Protein AF-A0AAD7ZGK8-F1 (afdb_monomer_lite)

Foldseek 3Di:
DDDPDPPPDPVPPPDPPDDDPVVVVVVVVVVVVVVVVVVVVVVVVVVVCVVDDDDDDDDPPVDPPPPCDDWDFPPPQPPVDPPDDPPPQQVLVCVVLVHHDDPLNVQLVVLVSVLLSQLDPPRPVVNCVSCVSNVVCVVVCPPPDPQVVLVSSPDQQVRVDVWDDDPNDTDDRNLAWDWDQDSSHIGITGPDPVSVVVND

Sequence (200 aa):
RRDGVAVECKHRKQVSKGSSLFERLCWIVASIASAVVAGVFVSS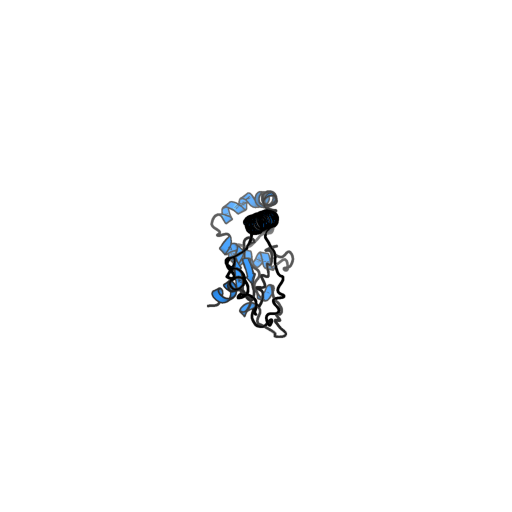AWRTFSKSPVIVTVETTSYPLDCMWQRLFIILQNTILECSNNNSHTVQYNWYMNRTMDKELEGKFFHVMAGLSKLQYPFYNRIDAHFTQAEDLMALLDNITVSDFMSKVLPTCEETFRSCNWIGRHLNCCKEIAIQRSEAGFCYSFNSLTSENSKN

InterPro domains:
  IPR001873 Epithelial sodium channel [PF00858] (15-196)

Organism: Diploptera punctata (NCBI:txid6984)

Radius of gyration: 36.45 Å; chains: 1; bounding box: 94×29×81 Å

pLDDT: mean 70.45, std 16.6, range [32.0, 95.44]

Structure (mmCIF, N/CA/C/O backbone):
data_AF-A0AAD7ZGK8-F1
#
_entry.id   AF-A0AAD7ZGK8-F1
#
loop_
_atom_site.group_PDB
_atom_site.id
_atom_site.type_symbol
_atom_site.label_atom_id
_atom_site.label_alt_id
_atom_site.label_comp_id
_atom_site.label_asym_id
_atom_site.label_entity_id
_atom_site.label_seq_id
_atom_site.pdbx_PDB_ins_code
_atom_site.Cartn_x
_atom_site.Cartn_y
_atom_site.Cartn_z
_atom_site.occupancy
_atom_site.B_iso_or_equiv
_atom_site.auth_seq_id
_atom_site.auth_comp_id
_atom_site.auth_asym_id
_atom_site.auth_atom_id
_atom_site.pdbx_PDB_model_num
ATOM 1 N N . ARG A 1 1 ? 29.603 -5.648 -41.885 1.00 44.41 1 ARG A N 1
ATOM 2 C CA . ARG A 1 1 ? 29.928 -7.075 -42.154 1.00 44.41 1 ARG A CA 1
ATOM 3 C C . ARG A 1 1 ? 30.939 -7.092 -43.295 1.00 44.41 1 ARG A C 1
ATOM 5 O O . ARG A 1 1 ? 30.634 -6.477 -44.310 1.00 44.41 1 ARG A O 1
ATOM 12 N N . ARG A 1 2 ? 32.081 -7.781 -43.115 1.00 43.34 2 ARG A N 1
ATOM 13 C CA . ARG A 1 2 ? 33.436 -7.449 -43.637 1.00 43.34 2 ARG A CA 1
ATOM 14 C C . ARG A 1 2 ? 34.019 -6.337 -42.753 1.00 43.34 2 ARG A C 1
ATOM 16 O O . ARG A 1 2 ? 33.353 -5.327 -42.607 1.00 43.34 2 ARG A O 1
ATOM 23 N N . ASP A 1 3 ? 34.970 -6.603 -41.853 1.00 36.72 3 ASP A N 1
ATOM 24 C CA . ASP A 1 3 ? 36.377 -6.902 -42.171 1.00 36.72 3 ASP A CA 1
ATOM 25 C C . ASP A 1 3 ? 37.072 -7.841 -41.157 1.00 36.72 3 ASP A C 1
ATOM 27 O O . ASP A 1 3 ? 38.191 -7.608 -40.714 1.00 36.72 3 ASP A O 1
ATOM 31 N N . GLY A 1 4 ? 36.432 -8.956 -40.799 1.00 42.47 4 GLY A N 1
ATOM 32 C CA . GLY A 1 4 ? 37.038 -10.005 -39.962 1.00 42.47 4 GLY A CA 1
ATOM 33 C C . GLY A 1 4 ? 38.028 -10.934 -40.682 1.00 42.47 4 GLY A C 1
ATOM 34 O O . GLY A 1 4 ? 38.257 -12.032 -40.202 1.00 42.47 4 GLY A O 1
ATOM 35 N N . VAL A 1 5 ? 38.569 -10.560 -41.849 1.00 46.69 5 VAL A N 1
ATOM 36 C CA . VAL A 1 5 ? 39.378 -11.478 -42.690 1.00 46.69 5 VAL A CA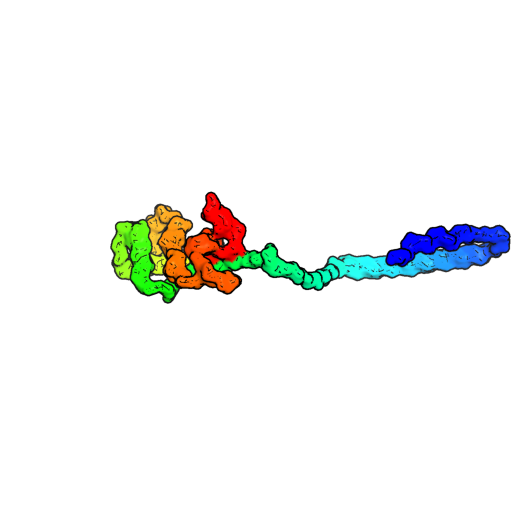 1
ATOM 37 C C . VAL A 1 5 ? 40.756 -10.903 -43.060 1.00 46.69 5 VAL A C 1
ATOM 39 O O . VAL A 1 5 ? 41.581 -11.580 -43.662 1.00 46.69 5 VAL A O 1
ATOM 42 N N . ALA A 1 6 ? 41.077 -9.665 -42.676 1.00 43.22 6 ALA A N 1
ATOM 43 C CA . ALA A 1 6 ? 42.300 -9.007 -43.152 1.00 43.22 6 ALA A CA 1
ATOM 44 C C . ALA A 1 6 ? 43.533 -9.160 -42.238 1.00 43.22 6 ALA A C 1
ATOM 46 O O . ALA A 1 6 ? 44.596 -8.646 -42.579 1.00 43.22 6 ALA A O 1
ATOM 47 N N . VAL A 1 7 ? 43.429 -9.853 -41.097 1.00 49.72 7 VAL A N 1
ATOM 48 C CA . VAL A 1 7 ? 44.551 -9.986 -40.144 1.00 49.72 7 VAL A CA 1
ATOM 49 C C . VAL A 1 7 ? 45.523 -11.111 -40.539 1.00 49.72 7 VAL A C 1
ATOM 51 O O . VAL A 1 7 ? 46.707 -11.038 -40.226 1.00 49.72 7 VAL A O 1
ATOM 54 N N . GLU A 1 8 ? 45.093 -12.101 -41.326 1.00 49.88 8 GLU A N 1
ATOM 55 C CA . GLU A 1 8 ? 45.916 -13.293 -41.608 1.00 49.88 8 GLU A CA 1
ATOM 56 C C . GLU A 1 8 ? 46.649 -13.301 -42.959 1.00 49.88 8 GLU A C 1
ATOM 58 O O . GLU A 1 8 ? 47.562 -14.104 -43.155 1.00 49.88 8 GLU A O 1
ATOM 63 N N . CYS A 1 9 ? 46.353 -12.390 -43.893 1.00 42.91 9 CYS A N 1
ATOM 64 C CA . CYS A 1 9 ? 46.903 -12.506 -45.254 1.00 42.91 9 CYS A CA 1
ATOM 65 C C . CYS A 1 9 ? 48.179 -11.703 -45.565 1.00 42.91 9 CYS A C 1
ATOM 67 O O . CYS A 1 9 ? 48.771 -11.943 -46.617 1.00 42.91 9 CYS A O 1
ATOM 69 N N . LYS A 1 10 ? 48.664 -10.792 -44.705 1.00 43.97 10 LYS A N 1
ATOM 70 C CA . LYS A 1 10 ? 49.827 -9.935 -45.057 1.00 43.97 10 LYS A CA 1
ATOM 71 C C . LYS A 1 10 ? 51.132 -10.232 -44.310 1.00 43.97 10 LYS A C 1
ATOM 73 O O . LYS A 1 10 ? 52.188 -9.821 -44.776 1.00 43.97 10 LYS A O 1
ATOM 78 N N . HIS A 1 11 ? 51.096 -11.022 -43.236 1.00 47.09 11 HIS A N 1
ATOM 79 C CA . HIS A 1 11 ? 52.309 -11.534 -42.576 1.00 47.09 11 HIS A CA 1
ATOM 80 C C . HIS A 1 11 ? 52.967 -12.698 -43.339 1.00 47.09 11 HIS A C 1
ATOM 82 O O . HIS A 1 11 ? 54.118 -13.046 -43.082 1.00 47.09 11 HIS A O 1
ATOM 88 N N . ARG A 1 12 ? 52.260 -13.291 -44.313 1.00 47.62 12 ARG A N 1
ATOM 89 C CA . ARG A 1 12 ? 52.720 -14.465 -45.070 1.00 47.62 12 ARG A CA 1
ATOM 90 C C . ARG A 1 12 ? 53.647 -14.157 -46.248 1.00 47.62 12 ARG A C 1
ATOM 92 O O . ARG A 1 12 ? 53.999 -15.070 -46.986 1.00 47.62 12 ARG A O 1
ATOM 99 N N . LYS A 1 13 ? 54.102 -12.915 -46.426 1.00 43.72 13 LYS A N 1
ATOM 100 C CA . LYS A 1 13 ? 55.351 -12.672 -47.163 1.00 43.72 13 LYS A 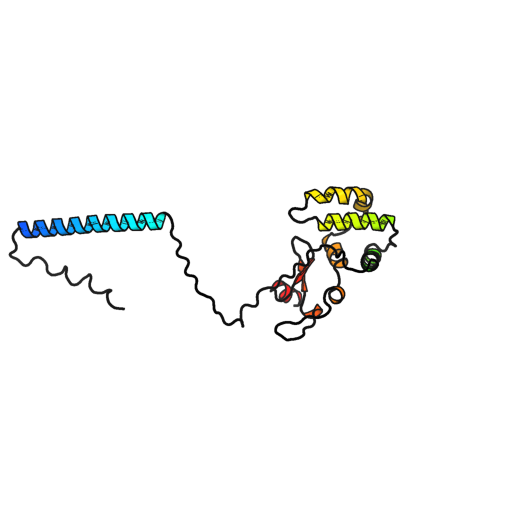CA 1
ATOM 101 C C . LYS A 1 13 ? 56.486 -12.652 -46.155 1.00 43.72 13 LYS A C 1
ATOM 103 O O . LYS A 1 13 ? 57.040 -11.613 -45.820 1.00 43.72 13 LYS A O 1
ATOM 108 N N . GLN A 1 14 ? 56.802 -13.853 -45.676 1.00 48.22 14 GLN A N 1
ATOM 109 C CA . GLN A 1 14 ? 58.148 -14.200 -45.252 1.00 48.22 14 GLN A CA 1
ATOM 110 C C . GLN A 1 14 ? 59.131 -13.510 -46.200 1.00 48.22 14 GLN A C 1
ATOM 112 O O . GLN A 1 14 ? 59.170 -13.841 -47.383 1.00 48.22 14 GLN A O 1
ATOM 117 N N . VAL A 1 15 ? 59.848 -12.508 -45.688 1.00 56.66 15 VAL A N 1
ATOM 118 C CA . VAL A 1 15 ? 61.302 -12.394 -45.818 1.00 56.66 15 VAL A CA 1
ATOM 119 C C . VAL A 1 15 ? 61.809 -13.156 -47.049 1.00 56.66 15 VAL A C 1
ATOM 121 O O . VAL A 1 15 ? 62.289 -14.286 -46.947 1.00 56.66 15 VAL A O 1
ATOM 124 N N . SER A 1 16 ? 61.620 -12.589 -48.242 1.00 48.31 16 SER A N 1
ATOM 125 C CA . SER A 1 16 ? 62.130 -13.213 -49.458 1.00 48.31 16 SER A CA 1
ATOM 126 C C . SER A 1 16 ? 63.653 -13.221 -49.377 1.00 48.31 16 SER A C 1
ATOM 128 O O . SER A 1 16 ? 64.272 -12.197 -49.084 1.00 48.31 16 SER A O 1
ATOM 130 N N . LYS A 1 17 ? 64.232 -14.406 -49.590 1.00 54.75 17 LYS A N 1
ATOM 131 C CA . LYS A 1 17 ? 65.668 -14.707 -49.689 1.00 54.75 17 LYS A CA 1
ATOM 132 C C . LYS A 1 17 ? 66.431 -13.554 -50.373 1.00 54.75 17 LYS A C 1
ATOM 134 O O . LYS A 1 17 ? 66.376 -13.445 -51.590 1.00 54.75 17 LYS A O 1
ATOM 139 N N . GLY A 1 18 ? 67.101 -12.692 -49.595 1.00 60.28 18 GLY A N 1
ATOM 140 C CA . GLY A 1 18 ? 67.924 -11.595 -50.130 1.00 60.28 18 GLY A CA 1
ATOM 141 C C . GLY A 1 18 ? 68.022 -10.301 -49.305 1.00 60.28 18 GLY A C 1
ATOM 142 O O . GLY A 1 18 ? 68.889 -9.491 -49.605 1.00 60.28 18 GLY A O 1
ATOM 143 N N . SER A 1 19 ? 67.194 -10.076 -48.274 1.00 60.47 19 SER A N 1
ATOM 144 C CA . SER A 1 19 ? 67.280 -8.841 -47.466 1.00 60.47 19 SER A CA 1
ATOM 145 C C . SER A 1 19 ? 68.424 -8.848 -46.445 1.00 60.47 19 SER A C 1
ATOM 147 O O . SER A 1 19 ? 68.710 -9.877 -45.821 1.00 60.47 19 SER A O 1
ATOM 149 N N . SER A 1 20 ? 69.062 -7.684 -46.266 1.00 67.62 20 SER A N 1
ATOM 150 C CA . SER A 1 20 ? 70.181 -7.494 -45.336 1.00 67.62 20 SER A CA 1
ATOM 151 C C . SER A 1 20 ? 69.764 -7.765 -43.886 1.00 67.62 20 SER A C 1
ATOM 153 O O . SER A 1 20 ? 68.616 -7.543 -43.490 1.00 67.62 20 SER A O 1
ATOM 155 N N . LEU A 1 21 ? 70.707 -8.235 -43.064 1.00 70.62 21 LEU A N 1
ATOM 156 C CA . LEU A 1 21 ? 70.467 -8.499 -41.638 1.00 70.62 21 LEU A CA 1
ATOM 157 C C . LEU A 1 21 ? 69.945 -7.254 -40.897 1.00 70.62 21 LEU A C 1
ATOM 159 O O . LEU A 1 21 ? 69.133 -7.383 -39.984 1.00 70.62 21 LEU A O 1
ATOM 163 N N . PHE A 1 22 ? 70.357 -6.061 -41.338 1.00 74.00 22 PHE A N 1
ATOM 164 C CA . PHE A 1 22 ? 69.931 -4.776 -40.786 1.00 74.00 22 PHE A CA 1
ATOM 165 C C . PHE A 1 22 ? 68.436 -4.513 -40.999 1.00 74.00 22 PHE A C 1
ATOM 167 O O . PHE A 1 22 ? 67.730 -4.145 -40.064 1.00 74.00 22 PHE A O 1
ATOM 174 N N . GLU A 1 23 ? 67.923 -4.791 -42.198 1.00 77.69 23 GLU A N 1
ATOM 175 C CA . GLU A 1 23 ? 66.509 -4.590 -42.524 1.00 77.69 23 GLU A CA 1
ATOM 176 C C . GLU A 1 23 ? 65.606 -5.494 -41.675 1.00 77.69 23 GLU A C 1
ATOM 178 O O . GLU A 1 23 ? 64.582 -5.059 -41.147 1.00 77.69 23 GLU A O 1
ATOM 183 N N . ARG A 1 24 ? 66.028 -6.745 -41.456 1.00 77.62 24 ARG A N 1
ATOM 184 C CA . ARG A 1 24 ? 65.320 -7.686 -40.574 1.00 77.62 24 ARG A CA 1
ATOM 185 C C . ARG A 1 24 ? 65.298 -7.201 -39.125 1.00 77.62 24 ARG A C 1
ATOM 187 O O . ARG A 1 24 ? 64.279 -7.352 -38.456 1.00 77.62 24 ARG A O 1
ATOM 194 N N . LEU A 1 25 ? 66.391 -6.599 -38.658 1.00 82.44 25 LEU A N 1
ATOM 195 C CA . LEU A 1 25 ? 66.507 -6.062 -37.303 1.00 82.44 25 LEU A CA 1
ATOM 196 C C . LEU A 1 25 ? 65.590 -4.846 -37.111 1.00 82.44 25 LEU A C 1
ATOM 198 O O . LEU A 1 25 ? 64.860 -4.785 -36.123 1.00 82.44 25 LEU A O 1
ATOM 202 N N . CYS A 1 26 ? 65.523 -3.942 -38.092 1.00 83.81 26 CYS A N 1
ATOM 203 C CA . CYS A 1 26 ? 64.583 -2.819 -38.082 1.00 83.81 26 CYS A CA 1
ATOM 204 C C . CYS A 1 26 ? 63.116 -3.277 -38.038 1.00 83.81 26 CYS A C 1
ATOM 206 O O . CYS A 1 26 ? 62.329 -2.709 -37.284 1.00 83.81 26 CYS A O 1
ATOM 208 N N . TRP A 1 27 ? 62.745 -4.329 -38.778 1.00 81.50 27 TRP A N 1
ATOM 209 C CA . TRP A 1 27 ? 61.386 -4.887 -38.736 1.00 81.50 27 TRP A CA 1
ATOM 210 C C . TRP A 1 27 ? 61.034 -5.516 -37.389 1.00 81.50 27 TRP A C 1
ATOM 212 O O . TRP A 1 27 ? 59.905 -5.365 -36.916 1.00 81.50 27 TRP A O 1
ATOM 222 N N . ILE A 1 28 ? 61.994 -6.188 -36.751 1.00 85.12 28 ILE A N 1
ATOM 223 C CA . ILE A 1 28 ? 61.814 -6.745 -35.407 1.00 85.12 28 ILE A CA 1
ATOM 224 C C . ILE A 1 28 ? 61.608 -5.610 -34.400 1.00 85.12 28 ILE A C 1
ATOM 226 O O . ILE A 1 28 ? 60.645 -5.642 -33.639 1.00 85.12 28 ILE A O 1
ATOM 230 N N . VAL A 1 29 ? 62.444 -4.571 -34.444 1.00 88.19 29 VAL A N 1
ATOM 231 C CA . VAL A 1 29 ? 62.318 -3.405 -33.554 1.00 88.19 29 VAL A CA 1
ATOM 232 C C . VAL A 1 29 ? 60.988 -2.683 -33.771 1.00 88.19 29 VAL A C 1
ATOM 234 O O . VAL A 1 29 ? 60.301 -2.373 -32.800 1.00 88.19 29 VAL A O 1
ATOM 237 N N . ALA A 1 30 ? 60.575 -2.479 -35.024 1.00 87.75 30 ALA A N 1
ATOM 238 C CA . ALA A 1 30 ? 59.291 -1.861 -35.346 1.00 87.75 30 ALA A CA 1
ATOM 239 C C . ALA A 1 30 ? 58.099 -2.696 -34.840 1.00 87.75 30 ALA A C 1
ATOM 241 O O . ALA A 1 30 ? 57.125 -2.139 -34.335 1.00 87.75 30 ALA A O 1
ATOM 242 N N . SER A 1 31 ? 58.194 -4.026 -34.920 1.00 87.62 31 SER A N 1
ATOM 243 C CA . SER A 1 31 ? 57.159 -4.944 -34.419 1.00 87.62 31 SER A CA 1
ATOM 244 C C . SER A 1 31 ? 57.096 -4.973 -32.889 1.00 87.62 31 SER A C 1
ATOM 246 O O . SER A 1 31 ? 56.018 -5.071 -32.309 1.00 87.62 31 SER A O 1
ATOM 248 N N . ILE A 1 32 ? 58.240 -4.855 -32.213 1.00 91.19 32 ILE A N 1
ATOM 249 C CA . ILE A 1 32 ? 58.292 -4.766 -30.748 1.00 91.19 32 ILE A CA 1
ATOM 250 C C . ILE A 1 32 ? 57.722 -3.423 -30.285 1.00 91.19 32 ILE A C 1
ATOM 252 O O . ILE A 1 32 ? 56.903 -3.384 -29.369 1.00 91.19 32 ILE A O 1
ATOM 256 N N . ALA A 1 33 ? 58.099 -2.324 -30.940 1.00 92.62 33 ALA A N 1
ATOM 257 C CA . ALA A 1 33 ? 57.592 -0.996 -30.614 1.00 92.62 33 ALA A CA 1
ATOM 258 C C . ALA A 1 33 ? 56.064 -0.915 -30.771 1.00 92.62 33 ALA A C 1
ATOM 260 O O . ALA A 1 33 ? 55.385 -0.382 -29.891 1.00 92.62 33 ALA A O 1
ATOM 261 N N . SER A 1 34 ? 55.503 -1.495 -31.839 1.00 91.19 34 SER A N 1
ATOM 262 C CA . SER A 1 34 ? 54.049 -1.531 -32.034 1.00 91.19 34 SER A CA 1
ATOM 263 C C . SER A 1 34 ? 53.336 -2.373 -30.970 1.00 91.19 34 SER A C 1
ATOM 265 O O . SER A 1 34 ? 52.293 -1.953 -30.464 1.00 91.19 34 SER A O 1
ATOM 267 N N . ALA A 1 35 ? 53.921 -3.502 -30.555 1.00 93.38 35 ALA A N 1
ATOM 268 C CA . ALA A 1 35 ? 53.384 -4.330 -29.476 1.00 93.38 35 ALA A CA 1
ATOM 269 C C . ALA A 1 35 ? 53.369 -3.597 -28.122 1.00 93.38 35 ALA A C 1
ATOM 271 O O . ALA A 1 35 ? 52.381 -3.674 -27.389 1.00 93.38 35 ALA A O 1
ATOM 272 N N . VAL A 1 36 ? 54.424 -2.837 -27.804 1.00 95.12 36 VAL A N 1
ATOM 273 C CA . VAL A 1 36 ? 54.497 -2.034 -26.570 1.00 95.12 36 VAL A CA 1
ATOM 274 C C . VAL A 1 36 ? 53.417 -0.955 -26.557 1.00 95.12 36 VAL A C 1
ATOM 276 O O . VAL A 1 36 ? 52.695 -0.816 -25.569 1.00 95.12 36 VAL A O 1
ATOM 279 N N . VAL A 1 37 ? 53.258 -0.225 -27.665 1.00 94.31 37 VAL A N 1
ATOM 280 C CA . VAL A 1 37 ? 52.227 0.815 -27.788 1.00 94.31 37 VAL A CA 1
ATOM 281 C C . VAL A 1 37 ? 50.828 0.212 -27.635 1.00 94.31 37 VAL A C 1
ATOM 283 O O . VAL A 1 37 ? 50.029 0.725 -26.849 1.00 94.31 37 VAL A O 1
ATOM 286 N N . ALA A 1 38 ? 50.543 -0.913 -28.298 1.00 94.88 38 ALA A N 1
ATOM 287 C CA . ALA A 1 38 ? 49.271 -1.619 -28.148 1.00 94.88 38 ALA A CA 1
ATOM 288 C C . ALA A 1 38 ? 49.008 -2.039 -26.689 1.00 94.88 38 ALA A C 1
ATOM 290 O O . ALA A 1 38 ? 47.901 -1.847 -26.182 1.00 94.88 38 ALA A O 1
ATOM 291 N N . GLY A 1 39 ? 50.031 -2.530 -25.982 1.00 94.88 39 GLY A N 1
ATOM 292 C CA . GLY A 1 39 ? 49.933 -2.880 -24.563 1.00 94.88 39 GLY A CA 1
ATOM 293 C C . GLY A 1 39 ? 49.575 -1.690 -23.666 1.00 94.88 39 GLY A C 1
ATOM 294 O O . GLY A 1 39 ? 48.730 -1.819 -22.777 1.00 94.88 39 GLY A O 1
ATOM 295 N N . VAL A 1 40 ? 50.152 -0.511 -23.922 1.00 95.44 40 VAL A N 1
ATOM 296 C CA . VAL A 1 40 ? 49.820 0.724 -23.187 1.00 95.44 40 VAL A CA 1
ATOM 297 C C . VAL A 1 40 ? 48.368 1.138 -23.430 1.00 95.44 40 VAL A C 1
ATOM 299 O O . VAL A 1 40 ? 47.659 1.458 -22.473 1.00 95.44 40 VAL A O 1
ATOM 302 N N . PHE A 1 41 ? 47.898 1.085 -24.680 1.00 94.88 41 PHE A N 1
ATOM 303 C CA . PHE A 1 41 ? 46.504 1.395 -25.013 1.00 94.88 41 PHE A CA 1
ATOM 304 C C . PHE A 1 41 ? 45.523 0.444 -24.327 1.00 94.88 41 PHE A C 1
ATOM 306 O O . PHE A 1 41 ? 44.556 0.904 -23.718 1.00 94.88 41 PHE A O 1
ATOM 313 N N . VAL A 1 42 ? 45.796 -0.862 -24.364 1.00 94.00 42 VAL A N 1
ATOM 314 C CA . VAL A 1 42 ? 44.962 -1.868 -23.693 1.00 94.00 42 VAL A CA 1
ATOM 315 C C . VAL A 1 42 ? 44.959 -1.647 -22.184 1.00 94.00 42 VAL A C 1
ATOM 317 O O . VAL A 1 42 ? 43.893 -1.647 -21.579 1.00 94.00 42 VAL A O 1
ATOM 320 N N . SER A 1 43 ? 46.113 -1.381 -21.570 1.00 92.44 43 SER A N 1
ATOM 321 C CA . SER A 1 43 ? 46.209 -1.100 -20.131 1.00 92.44 43 SER A CA 1
ATOM 322 C C . SER A 1 43 ? 45.435 0.161 -19.731 1.00 92.44 43 SER A C 1
ATOM 324 O O . SER A 1 43 ? 44.730 0.175 -18.720 1.00 92.44 43 SER A O 1
ATOM 326 N N . SER A 1 44 ? 45.508 1.215 -20.546 1.00 90.12 44 SER A N 1
ATOM 327 C CA . SER A 1 44 ? 44.757 2.454 -20.334 1.00 90.12 44 SER A CA 1
ATOM 328 C C . SER A 1 44 ? 43.244 2.229 -20.441 1.00 90.12 44 SER A C 1
ATOM 330 O O . SER A 1 44 ? 42.501 2.573 -19.519 1.00 90.12 44 SER A O 1
ATOM 332 N N . ALA A 1 45 ? 42.788 1.567 -21.509 1.00 86.69 45 ALA A N 1
ATOM 333 C CA . ALA A 1 45 ? 41.384 1.201 -21.688 1.00 86.69 45 ALA A CA 1
ATOM 334 C C . ALA A 1 45 ? 40.886 0.300 -20.545 1.00 86.69 45 ALA A C 1
ATOM 336 O O . ALA A 1 45 ? 39.800 0.517 -20.009 1.00 86.69 45 ALA A O 1
ATOM 337 N N . TRP A 1 46 ? 41.717 -0.651 -20.111 1.00 89.19 46 TRP A N 1
ATOM 338 C CA . TRP A 1 46 ? 41.417 -1.559 -19.010 1.00 89.19 46 TRP A CA 1
ATOM 339 C C . TRP A 1 46 ? 41.269 -0.832 -17.677 1.00 89.19 46 TRP A C 1
ATOM 341 O O . TRP A 1 46 ? 40.355 -1.130 -16.912 1.00 89.19 46 TRP A O 1
ATOM 351 N N . ARG A 1 47 ? 42.120 0.157 -17.392 1.00 88.00 47 ARG A N 1
ATOM 352 C CA . ARG A 1 47 ? 42.004 0.984 -16.181 1.00 88.00 47 ARG A CA 1
ATOM 353 C C . ARG A 1 47 ? 40.723 1.809 -16.179 1.00 88.00 47 ARG A C 1
ATOM 355 O O . ARG A 1 47 ? 40.071 1.894 -15.141 1.00 88.00 47 ARG A O 1
ATOM 362 N N . THR A 1 48 ? 40.362 2.395 -17.316 1.00 81.25 48 THR A N 1
ATOM 363 C CA . THR A 1 48 ? 39.125 3.177 -17.462 1.00 81.25 48 THR A CA 1
ATOM 364 C C . THR A 1 48 ? 37.892 2.289 -17.296 1.00 81.25 48 THR A C 1
ATOM 366 O O . THR A 1 48 ? 36.998 2.632 -16.526 1.00 81.25 48 THR A O 1
ATOM 369 N N . PHE A 1 49 ? 37.886 1.104 -17.915 1.00 80.31 49 PHE A N 1
ATOM 370 C CA . PHE A 1 49 ? 36.827 0.108 -17.741 1.00 80.31 49 PHE A CA 1
ATOM 371 C C . PHE A 1 49 ? 36.750 -0.396 -16.296 1.00 80.31 49 PHE A C 1
ATOM 373 O O . PHE A 1 49 ? 35.672 -0.460 -15.730 1.00 80.31 49 PHE A O 1
ATOM 380 N N . SER A 1 50 ? 37.885 -0.671 -15.650 1.00 83.31 50 SER A N 1
ATOM 381 C CA . SER A 1 50 ? 37.914 -1.191 -14.274 1.00 83.31 50 SER A CA 1
ATOM 382 C C . SER A 1 50 ? 37.410 -0.188 -13.236 1.00 83.31 50 SER A C 1
ATOM 384 O O . SER A 1 50 ? 36.921 -0.592 -12.186 1.00 83.31 50 SER A O 1
ATOM 386 N N . LYS A 1 51 ? 37.542 1.119 -13.494 1.00 81.62 51 LYS A N 1
ATOM 387 C CA . LYS A 1 51 ? 37.102 2.158 -12.555 1.00 81.62 51 LYS A CA 1
ATOM 388 C C . LYS A 1 51 ? 35.604 2.435 -12.644 1.00 81.62 51 LYS A C 1
ATOM 390 O O . LYS A 1 51 ? 35.017 2.798 -11.629 1.00 81.62 51 LYS A O 1
ATOM 395 N N . SER A 1 52 ? 34.980 2.296 -13.817 1.00 66.81 52 SER A N 1
ATOM 396 C CA . SER A 1 52 ? 33.538 2.550 -13.983 1.00 66.81 52 SER A CA 1
ATOM 397 C C . SER A 1 52 ? 32.952 1.892 -15.244 1.00 66.81 52 SER A C 1
ATOM 399 O O . SER A 1 52 ? 32.751 2.582 -16.246 1.00 66.81 52 SER A O 1
ATOM 401 N N . PRO A 1 53 ? 32.625 0.586 -15.234 1.00 65.12 53 PRO A N 1
ATOM 402 C CA . PRO A 1 53 ? 31.990 -0.045 -16.381 1.00 65.12 53 PRO A CA 1
ATOM 403 C C . PRO A 1 53 ? 30.481 -0.177 -16.168 1.00 65.12 53 PRO A C 1
ATOM 405 O O . PRO A 1 53 ? 30.011 -1.233 -15.760 1.00 65.12 53 PRO A O 1
ATOM 408 N N . VAL A 1 54 ? 29.705 0.860 -16.493 1.00 67.19 54 VAL A N 1
ATOM 409 C CA . VAL A 1 54 ? 28.286 0.671 -16.839 1.00 67.19 54 VAL A CA 1
ATOM 410 C C . VAL A 1 54 ? 27.897 1.655 -17.937 1.00 67.19 54 VAL A C 1
ATOM 412 O O . VAL A 1 54 ? 27.793 2.857 -17.706 1.00 67.19 54 VAL A O 1
ATOM 415 N N . ILE A 1 55 ? 27.647 1.127 -19.135 1.00 72.62 55 ILE A N 1
ATOM 416 C CA . ILE A 1 55 ? 26.918 1.841 -20.181 1.00 72.62 55 ILE A CA 1
ATOM 417 C C . ILE A 1 55 ? 25.490 1.311 -20.126 1.00 72.62 55 ILE A C 1
ATOM 419 O O . ILE A 1 55 ? 25.226 0.189 -20.553 1.00 72.62 55 ILE A O 1
ATOM 423 N N . VAL A 1 56 ? 24.582 2.105 -19.561 1.00 71.88 56 VAL A N 1
ATOM 424 C CA . VAL A 1 56 ? 23.145 1.854 -19.681 1.00 71.88 56 VAL A CA 1
ATOM 425 C C . VAL A 1 56 ? 22.654 2.519 -20.959 1.00 71.88 56 VAL A C 1
ATOM 427 O O . VAL A 1 56 ? 22.647 3.741 -21.085 1.00 71.88 56 VAL A O 1
ATOM 430 N N . THR A 1 57 ? 22.270 1.714 -21.940 1.00 75.81 57 THR A N 1
ATOM 431 C CA . THR A 1 57 ? 21.509 2.202 -23.088 1.00 75.81 57 THR A CA 1
ATOM 432 C C . THR A 1 57 ? 20.051 2.305 -22.671 1.00 75.81 57 THR A C 1
ATOM 434 O O . THR A 1 57 ? 19.449 1.309 -22.270 1.00 75.81 57 THR A O 1
ATOM 437 N N . VAL A 1 58 ? 19.479 3.505 -22.746 1.00 68.69 58 VAL A N 1
ATOM 438 C CA . VAL A 1 58 ? 18.040 3.693 -22.552 1.00 68.69 58 VAL A CA 1
ATOM 439 C C . VAL A 1 58 ? 17.359 3.292 -23.851 1.00 68.69 58 VAL A C 1
ATOM 441 O O . VAL A 1 58 ? 17.224 4.096 -24.770 1.00 68.69 58 VAL A O 1
ATOM 444 N N . GLU A 1 59 ? 16.960 2.030 -23.947 1.00 67.12 59 GLU A N 1
ATOM 445 C CA . GLU A 1 59 ? 15.955 1.665 -24.933 1.00 67.12 59 GLU A CA 1
ATOM 446 C C . GLU A 1 59 ? 14.616 2.202 -24.438 1.00 67.12 59 GLU A C 1
ATOM 448 O O . GLU A 1 59 ? 14.158 1.860 -23.345 1.00 67.12 59 GLU A O 1
ATOM 453 N N . THR A 1 60 ? 13.990 3.082 -25.220 1.00 57.19 60 THR A N 1
ATOM 454 C CA . THR A 1 60 ? 12.592 3.430 -24.985 1.00 57.19 60 THR A CA 1
ATOM 455 C C . THR A 1 60 ? 11.789 2.171 -25.248 1.00 57.19 60 THR A C 1
ATOM 457 O O . THR A 1 60 ? 11.607 1.766 -26.397 1.00 57.19 60 THR A O 1
ATOM 460 N N . THR A 1 61 ? 11.343 1.533 -24.176 1.00 57.53 61 THR A N 1
ATOM 461 C CA . THR A 1 61 ? 10.427 0.402 -24.194 1.00 57.53 61 THR A CA 1
ATOM 462 C C . THR A 1 61 ? 9.043 0.887 -24.617 1.00 57.53 61 THR A C 1
ATOM 464 O O . THR A 1 61 ? 8.085 0.867 -23.850 1.00 57.53 61 THR A O 1
ATOM 467 N N . SER A 1 62 ? 8.928 1.317 -25.874 1.00 57.56 62 SER A N 1
ATOM 468 C CA . SER A 1 62 ? 7.668 1.517 -26.586 1.00 57.56 62 SER A CA 1
ATOM 469 C C . SER A 1 62 ? 7.052 0.147 -26.882 1.00 57.56 62 SER A C 1
ATOM 471 O O . SER A 1 62 ? 6.821 -0.211 -28.035 1.00 57.56 62 SER A O 1
ATOM 473 N N . TYR A 1 63 ? 6.851 -0.673 -25.849 1.00 53.47 63 TYR A N 1
ATOM 474 C CA . TYR A 1 63 ? 5.967 -1.819 -25.970 1.00 53.47 63 TYR A CA 1
ATOM 475 C C . TYR A 1 63 ? 4.561 -1.269 -26.224 1.00 53.47 63 TYR A C 1
ATOM 477 O O . TYR A 1 63 ? 4.195 -0.255 -25.619 1.00 53.47 63 TYR A O 1
ATOM 485 N N . PRO A 1 64 ? 3.765 -1.892 -27.110 1.00 46.75 64 PRO A N 1
ATOM 486 C CA . PRO A 1 64 ? 2.351 -1.563 -27.180 1.00 46.75 64 PRO A CA 1
ATOM 487 C C . PRO A 1 64 ? 1.782 -1.674 -25.762 1.00 46.75 64 PRO A C 1
ATOM 489 O O . PRO A 1 64 ? 2.034 -2.655 -25.058 1.00 46.75 64 PRO A O 1
ATOM 492 N N . LEU A 1 65 ? 1.049 -0.645 -25.333 1.00 48.12 65 LEU A N 1
ATOM 493 C CA . LEU A 1 65 ? 0.458 -0.531 -23.993 1.00 48.12 65 LEU A CA 1
ATOM 494 C C . LEU A 1 65 ? -0.516 -1.682 -23.656 1.00 48.12 65 LEU A C 1
ATOM 496 O O . LEU A 1 65 ? -1.026 -1.743 -22.544 1.00 48.12 65 LEU A O 1
ATOM 500 N N . ASP A 1 66 ? -0.738 -2.612 -24.585 1.00 51.69 66 ASP A N 1
ATOM 501 C CA . ASP A 1 66 ? -1.669 -3.732 -24.482 1.00 51.69 66 ASP A CA 1
ATOM 502 C C . ASP A 1 66 ? -1.244 -4.830 -23.485 1.00 51.69 66 ASP A C 1
ATOM 504 O O . ASP A 1 66 ? -2.087 -5.632 -23.084 1.00 51.69 66 ASP A O 1
ATOM 508 N N . CYS A 1 67 ? 0.030 -4.892 -23.062 1.00 44.03 67 CYS A N 1
ATOM 509 C CA . CYS A 1 67 ? 0.548 -6.037 -22.285 1.00 44.03 67 CYS A CA 1
ATOM 510 C C . CYS A 1 67 ? 1.195 -5.722 -20.929 1.00 44.03 67 CYS A C 1
ATOM 512 O O . CYS A 1 67 ? 1.589 -6.651 -20.226 1.00 44.03 67 CYS A O 1
ATOM 514 N N . MET A 1 68 ? 1.309 -4.457 -20.521 1.00 40.31 68 MET A N 1
ATOM 515 C CA . MET A 1 68 ? 1.877 -4.122 -19.209 1.00 40.31 68 MET A CA 1
ATOM 516 C C . MET A 1 68 ? 0.975 -3.146 -18.472 1.00 40.31 68 MET A C 1
ATOM 518 O O . MET A 1 68 ? 1.293 -1.977 -18.280 1.00 40.31 68 MET A O 1
ATOM 522 N N . TRP A 1 69 ? -0.181 -3.647 -18.054 1.00 44.94 69 TRP A N 1
ATOM 523 C CA . TRP A 1 69 ? -1.056 -2.922 -17.151 1.00 44.94 69 TRP A CA 1
ATOM 524 C C . TRP A 1 69 ? -0.342 -2.810 -15.799 1.00 44.94 69 TRP A C 1
ATOM 526 O O . TRP A 1 69 ? -0.199 -3.798 -15.077 1.00 44.94 69 TRP A O 1
ATOM 536 N N . GLN A 1 70 ? 0.199 -1.627 -15.486 1.00 39.50 70 GLN A N 1
ATOM 537 C CA . GLN A 1 70 ? 0.812 -1.373 -14.186 1.00 39.50 70 GLN A CA 1
ATOM 538 C C . GLN A 1 70 ? -0.165 -1.746 -13.067 1.00 39.50 70 GLN A C 1
ATOM 540 O O . GLN A 1 70 ? -1.329 -1.343 -13.073 1.00 39.50 70 GLN A O 1
ATOM 545 N N . ARG A 1 71 ? 0.344 -2.488 -12.080 1.00 43.75 71 ARG A N 1
ATOM 546 C CA . ARG A 1 71 ? -0.374 -2.789 -10.843 1.00 43.75 71 ARG A CA 1
ATOM 547 C C . ARG A 1 71 ? -0.735 -1.482 -10.162 1.00 43.75 71 ARG A C 1
ATOM 549 O O . ARG A 1 71 ? 0.157 -0.748 -9.735 1.00 43.75 71 ARG A O 1
ATOM 556 N N . LEU A 1 72 ? -2.025 -1.213 -10.027 1.00 44.19 72 LEU A N 1
ATOM 557 C CA . LEU A 1 72 ? -2.483 -0.101 -9.216 1.00 44.19 72 LEU A CA 1
ATOM 558 C C . LEU A 1 72 ? -2.660 -0.604 -7.783 1.00 44.19 72 LEU A C 1
ATOM 560 O O . LEU A 1 72 ? -3.682 -1.186 -7.417 1.00 44.19 72 LEU A O 1
ATOM 564 N N . PHE A 1 73 ? -1.640 -0.381 -6.958 1.00 38.94 73 PHE A N 1
ATOM 565 C CA . PHE A 1 73 ? -1.809 -0.457 -5.514 1.00 38.94 73 PHE A CA 1
ATOM 566 C C . PHE A 1 73 ? -2.491 0.828 -5.056 1.00 38.94 73 PHE A C 1
ATOM 568 O O . PHE A 1 73 ? -1.843 1.862 -4.904 1.00 38.94 73 PHE A O 1
ATOM 575 N N . ILE A 1 74 ? -3.804 0.772 -4.835 1.00 47.28 74 ILE A N 1
ATOM 576 C CA . ILE A 1 74 ? -4.472 1.802 -4.045 1.00 47.28 74 ILE A CA 1
ATOM 577 C C . ILE A 1 74 ? -4.172 1.464 -2.587 1.00 47.28 74 ILE A C 1
ATOM 579 O O . ILE A 1 74 ? -4.915 0.754 -1.914 1.00 47.28 74 ILE A O 1
ATOM 583 N N . ILE A 1 75 ? -3.042 1.955 -2.081 1.00 44.72 75 ILE A N 1
ATOM 584 C CA . ILE A 1 75 ? -2.837 1.981 -0.637 1.00 44.72 75 ILE A CA 1
ATOM 585 C C . ILE A 1 75 ? -3.791 3.056 -0.118 1.00 44.72 75 ILE A C 1
ATOM 587 O O . ILE A 1 75 ? -3.424 4.225 -0.006 1.00 44.72 75 ILE A O 1
ATOM 591 N N . LEU A 1 76 ? -5.036 2.672 0.180 1.00 47.50 76 LEU A N 1
ATOM 592 C CA . LEU A 1 76 ? -5.734 3.352 1.256 1.00 47.50 76 LEU A CA 1
ATOM 593 C C . LEU A 1 76 ? -4.863 3.083 2.471 1.00 47.50 76 LEU A C 1
ATOM 595 O O . LEU A 1 76 ? -4.853 1.976 3.009 1.00 47.50 76 LEU A O 1
ATOM 599 N N . GLN A 1 77 ? -4.048 4.076 2.834 1.00 41.09 77 GLN A N 1
ATOM 600 C CA . GLN A 1 77 ? -3.525 4.110 4.182 1.00 41.09 77 GLN A CA 1
ATOM 601 C C . GLN A 1 77 ? -4.753 3.938 5.055 1.00 41.09 77 GLN A C 1
ATOM 603 O O . GLN A 1 77 ? -5.735 4.669 4.904 1.00 41.09 77 GLN A O 1
ATOM 608 N N . ASN A 1 78 ? -4.696 2.971 5.958 1.00 41.09 78 ASN A N 1
ATOM 609 C CA . ASN A 1 78 ? -5.624 2.898 7.066 1.00 41.09 78 ASN A CA 1
ATOM 610 C C . ASN A 1 78 ? -5.339 4.072 8.018 1.00 41.09 78 ASN A C 1
ATOM 612 O O . ASN A 1 78 ? -5.201 3.902 9.223 1.00 41.09 78 ASN A O 1
ATOM 616 N N . THR A 1 79 ? -5.270 5.300 7.498 1.00 33.06 79 THR A N 1
ATOM 617 C CA . THR A 1 79 ? -5.922 6.416 8.154 1.00 33.06 79 THR A CA 1
ATOM 618 C C . THR A 1 79 ? -7.386 6.029 8.161 1.00 33.06 79 THR A C 1
ATOM 620 O O . THR A 1 79 ? -8.110 6.294 7.202 1.00 33.06 79 THR A O 1
ATOM 623 N N . ILE A 1 80 ? -7.770 5.277 9.195 1.00 38.75 80 ILE A N 1
ATOM 624 C CA . ILE A 1 80 ? -9.154 5.092 9.607 1.00 38.75 80 ILE A CA 1
ATOM 625 C C . ILE A 1 80 ? -9.814 6.436 9.365 1.00 38.75 80 ILE A C 1
ATOM 627 O O . ILE A 1 80 ? -9.384 7.448 9.918 1.00 38.75 80 ILE A O 1
ATOM 631 N N . LEU A 1 81 ? -10.703 6.425 8.380 1.00 40.09 81 LEU A N 1
ATOM 632 C CA . LEU A 1 81 ? -11.270 7.603 7.769 1.00 40.09 81 LEU A CA 1
ATOM 633 C C . LEU A 1 81 ? -11.733 8.547 8.875 1.00 40.09 81 LEU A C 1
ATOM 635 O O . LEU A 1 81 ? -12.749 8.312 9.510 1.00 40.09 81 LEU A O 1
ATOM 639 N N . GLU A 1 82 ? -11.078 9.695 8.975 1.00 32.00 82 GLU A N 1
ATOM 640 C CA . GLU A 1 82 ? -11.672 10.928 9.504 1.00 32.00 82 GLU A CA 1
ATOM 641 C C . GLU A 1 82 ? -12.823 11.426 8.583 1.00 32.00 82 GLU A C 1
ATOM 643 O O . GLU A 1 82 ? -13.309 12.544 8.694 1.00 32.00 82 GLU A O 1
ATOM 648 N N . CYS A 1 83 ? -13.264 10.578 7.643 1.00 32.38 83 CYS A N 1
ATOM 649 C CA . CYS A 1 83 ? -14.226 10.815 6.580 1.00 32.38 83 CYS A CA 1
ATOM 650 C C . CYS A 1 83 ? -15.219 9.642 6.465 1.00 32.38 83 CYS A C 1
ATOM 652 O O . CYS A 1 83 ? -15.469 9.142 5.371 1.00 32.38 83 CYS A O 1
ATOM 654 N N . SER A 1 84 ? -15.786 9.161 7.566 1.00 35.09 84 SER A N 1
ATOM 655 C CA . SER A 1 84 ? -17.087 8.495 7.502 1.00 35.09 84 SER A CA 1
ATOM 656 C C . SER A 1 84 ? -17.920 8.963 8.678 1.00 35.09 84 SER A C 1
ATOM 658 O O . SER A 1 84 ? -17.487 8.913 9.822 1.00 35.09 84 SER A O 1
ATOM 660 N N . ASN A 1 85 ? -19.099 9.484 8.346 1.00 34.59 85 ASN A N 1
ATOM 661 C CA . ASN A 1 85 ? -20.178 9.911 9.229 1.00 34.59 85 ASN A CA 1
ATOM 662 C C . ASN A 1 85 ? -20.089 9.251 10.624 1.00 34.59 85 ASN A C 1
ATOM 664 O O . ASN A 1 85 ? -20.072 8.019 10.693 1.00 34.59 85 ASN A O 1
ATOM 668 N N . ASN A 1 86 ? -20.056 10.056 11.698 1.00 40.91 86 ASN A N 1
ATOM 669 C CA . ASN A 1 86 ? -19.775 9.684 13.105 1.00 40.91 86 ASN A CA 1
ATOM 670 C C . ASN A 1 86 ? -20.508 8.432 13.648 1.00 40.91 86 ASN A C 1
ATOM 672 O O . ASN A 1 86 ? -20.158 7.918 14.701 1.00 40.91 86 ASN A O 1
ATOM 676 N N . ASN A 1 87 ? -21.506 7.914 12.934 1.00 45.09 87 ASN A N 1
ATOM 677 C CA . ASN A 1 87 ? -22.297 6.750 13.315 1.00 45.09 87 ASN A CA 1
ATOM 678 C C . ASN A 1 87 ? -21.814 5.414 12.711 1.00 45.09 87 ASN A C 1
ATOM 680 O O . ASN A 1 87 ? -22.280 4.370 13.151 1.00 45.09 87 ASN A O 1
ATOM 684 N N . SER A 1 88 ? -20.938 5.391 11.696 1.00 48.53 88 SER A N 1
ATOM 685 C CA . SER A 1 88 ? -20.544 4.111 11.061 1.00 48.53 88 SER A CA 1
ATOM 686 C C . SER A 1 88 ? -19.537 3.317 11.904 1.00 48.53 88 SER A C 1
ATOM 688 O O . SER A 1 88 ? -19.653 2.098 12.039 1.00 48.53 88 SER A O 1
ATOM 690 N N . HIS A 1 89 ? -18.606 4.019 12.555 1.00 51.81 89 HIS A N 1
ATOM 691 C CA . HIS A 1 89 ? -17.563 3.422 13.389 1.00 51.81 89 HIS A CA 1
ATOM 692 C C . HIS A 1 89 ? -18.127 2.748 14.647 1.00 51.81 89 HIS A C 1
ATOM 694 O O . HIS A 1 89 ? -17.672 1.672 15.034 1.00 51.81 89 HIS A O 1
ATOM 700 N N . THR A 1 90 ? -19.160 3.341 15.250 1.00 53.62 90 THR A N 1
ATOM 701 C CA . THR A 1 90 ? -19.823 2.802 16.443 1.00 53.62 90 THR A CA 1
ATOM 702 C C . THR A 1 90 ? -20.659 1.563 16.126 1.00 53.62 90 THR A C 1
ATOM 704 O O . THR A 1 90 ? -20.689 0.615 16.909 1.00 53.62 90 THR A O 1
ATOM 707 N N . VAL A 1 91 ? -21.289 1.508 14.948 1.00 56.03 91 VAL A N 1
ATOM 708 C CA . VAL A 1 91 ? -22.115 0.365 14.524 1.00 56.03 91 VAL A CA 1
ATOM 709 C C . VAL A 1 91 ? -21.271 -0.881 14.240 1.00 56.03 91 VAL A C 1
ATOM 711 O O . VAL A 1 91 ? -21.618 -1.961 14.723 1.00 56.03 91 VAL A O 1
ATOM 714 N N . GLN A 1 92 ? -20.154 -0.752 13.512 1.00 59.78 92 GLN A N 1
ATOM 715 C CA . GLN A 1 92 ? -19.296 -1.906 13.197 1.00 59.78 92 GLN A CA 1
ATOM 716 C C . GLN A 1 92 ? -18.637 -2.496 14.455 1.00 59.78 92 GLN A C 1
ATOM 718 O O . GLN A 1 92 ? -18.544 -3.717 14.601 1.00 59.78 92 GLN A O 1
ATOM 723 N N . TYR A 1 93 ? -18.249 -1.646 15.409 1.00 64.06 93 TYR A N 1
ATOM 724 C CA . TYR A 1 93 ? -17.702 -2.104 16.685 1.00 64.06 93 TYR A CA 1
ATOM 725 C C . TYR A 1 93 ? -18.753 -2.750 17.590 1.00 64.06 93 TYR A C 1
ATOM 727 O O . TYR A 1 93 ? -18.487 -3.814 18.150 1.00 64.06 93 TYR A O 1
ATOM 735 N N . ASN A 1 94 ? -19.941 -2.144 17.725 1.00 64.44 94 ASN A N 1
ATOM 736 C CA . ASN A 1 94 ? -21.026 -2.712 18.532 1.00 64.44 94 ASN A CA 1
ATOM 737 C C . ASN A 1 94 ? -21.337 -4.149 18.098 1.00 64.44 94 ASN A C 1
ATOM 739 O O . ASN A 1 94 ? -21.555 -5.027 18.934 1.00 64.44 94 ASN A O 1
ATOM 743 N N . TRP A 1 95 ? -21.305 -4.387 16.784 1.00 62.12 95 TRP A N 1
ATOM 744 C CA . TRP A 1 95 ? -21.448 -5.714 16.204 1.00 62.12 95 TRP A CA 1
ATOM 745 C C . TRP A 1 95 ? -20.273 -6.645 16.543 1.00 62.12 95 TRP A C 1
ATOM 747 O O . TRP A 1 95 ? -20.507 -7.787 16.934 1.00 62.12 95 TRP A O 1
ATOM 757 N N . TYR A 1 96 ? -19.023 -6.174 16.453 1.00 67.81 96 TYR A N 1
ATOM 758 C CA . TYR A 1 96 ? -17.844 -7.002 16.740 1.00 67.81 96 TYR A CA 1
ATOM 759 C C . TYR A 1 96 ? -17.736 -7.412 18.213 1.00 67.81 96 TYR A C 1
ATOM 761 O O . TYR A 1 96 ? -17.495 -8.577 18.523 1.00 67.81 96 TYR A O 1
ATOM 769 N N . MET A 1 97 ? -17.932 -6.457 19.121 1.00 69.31 97 MET A N 1
ATOM 770 C CA . MET A 1 97 ? -17.781 -6.674 20.561 1.00 69.31 97 MET A CA 1
ATOM 771 C C . MET A 1 97 ? -19.057 -7.158 21.241 1.00 69.31 97 MET A C 1
ATOM 773 O O . MET A 1 97 ? -19.029 -7.449 22.438 1.00 69.31 97 MET A O 1
ATOM 777 N N . ASN A 1 98 ? -20.167 -7.236 20.498 1.00 70.12 98 ASN A N 1
ATOM 778 C CA . ASN A 1 98 ? -21.491 -7.583 21.010 1.00 70.12 98 ASN A CA 1
ATOM 779 C C . ASN A 1 98 ? -21.856 -6.775 22.274 1.00 70.12 98 ASN A C 1
ATOM 781 O O . ASN A 1 98 ? -22.393 -7.300 23.253 1.00 70.12 98 ASN A O 1
ATOM 785 N N . ARG A 1 99 ? -21.482 -5.492 22.283 1.00 69.81 99 ARG A N 1
ATOM 786 C CA . ARG A 1 99 ? -21.700 -4.550 23.386 1.00 69.81 99 ARG A CA 1
ATOM 787 C C . ARG A 1 99 ? -22.159 -3.219 22.827 1.00 69.81 99 ARG A C 1
ATOM 789 O O . ARG A 1 99 ? -21.714 -2.807 21.766 1.00 69.81 99 ARG A O 1
ATOM 796 N N . THR A 1 100 ? -23.015 -2.535 23.572 1.00 70.88 100 THR A N 1
ATOM 797 C CA . THR A 1 100 ? -23.375 -1.147 23.291 1.00 70.88 100 THR A CA 1
ATOM 798 C C . THR A 1 100 ? -22.248 -0.231 23.747 1.00 70.88 100 THR A C 1
ATOM 800 O O . THR A 1 100 ? -21.909 -0.224 24.932 1.00 70.88 100 THR A O 1
ATOM 803 N N . MET A 1 101 ? -21.680 0.541 22.827 1.00 67.38 101 MET A N 1
ATOM 804 C CA . MET A 1 101 ? -20.731 1.599 23.154 1.00 67.38 101 MET A CA 1
ATOM 805 C C . MET A 1 101 ? -21.409 2.702 23.961 1.00 67.38 101 MET A C 1
ATOM 807 O O . MET A 1 101 ? -22.371 3.316 23.497 1.00 67.38 101 MET A O 1
ATOM 811 N N . ASP A 1 102 ? -20.886 2.963 25.158 1.00 77.75 102 ASP A N 1
ATOM 812 C CA . ASP A 1 102 ? -21.078 4.257 25.804 1.00 77.75 102 ASP A CA 1
ATOM 813 C C . ASP A 1 102 ? -20.036 5.266 25.279 1.00 77.75 102 ASP A C 1
ATOM 815 O O . ASP A 1 102 ? -19.088 4.901 24.579 1.00 77.75 102 ASP A O 1
ATOM 819 N N . LYS A 1 103 ? -20.207 6.545 25.626 1.00 77.69 103 LYS A N 1
ATOM 820 C CA . LYS A 1 103 ? -19.312 7.624 25.177 1.00 77.69 103 LYS A CA 1
ATOM 821 C C . LYS A 1 103 ? -17.886 7.524 25.737 1.00 77.69 103 LYS A C 1
ATOM 823 O O . LYS A 1 103 ? -16.956 8.041 25.124 1.00 77.69 103 LYS A O 1
ATOM 828 N N . GLU A 1 104 ? -17.703 6.915 26.904 1.00 79.31 104 GLU A N 1
ATOM 829 C CA . GLU A 1 104 ? -16.393 6.734 27.536 1.00 79.31 104 GLU A CA 1
ATOM 830 C C . GLU A 1 104 ? -15.606 5.614 26.839 1.00 79.31 104 GLU A C 1
ATOM 832 O O . GLU A 1 104 ? -14.447 5.796 26.459 1.00 79.31 104 GLU A O 1
ATOM 837 N N . LEU A 1 105 ? -16.260 4.478 26.597 1.00 77.44 105 LEU A N 1
ATOM 838 C CA . LEU A 1 105 ? -15.735 3.347 25.845 1.00 77.44 105 LEU A CA 1
ATOM 839 C C . LEU A 1 105 ? -15.445 3.736 24.393 1.00 77.44 105 LEU A C 1
ATOM 841 O O . LEU A 1 105 ? -14.447 3.289 23.832 1.00 77.44 105 LEU A O 1
ATOM 845 N N . GLU A 1 106 ? -16.272 4.601 23.802 1.00 77.00 106 GLU A N 1
ATOM 846 C CA . GLU A 1 106 ? -16.031 5.189 22.483 1.00 77.00 106 GLU A CA 1
ATOM 847 C C . GLU A 1 106 ? -14.727 5.976 22.419 1.00 77.00 106 GLU A C 1
ATOM 849 O O . GLU A 1 106 ? -13.915 5.737 21.522 1.00 77.00 106 GLU A O 1
ATOM 854 N N . GLY A 1 107 ? -14.481 6.846 23.401 1.00 77.50 107 GLY A N 1
ATOM 855 C CA . GLY A 1 107 ? -13.226 7.587 23.497 1.00 77.50 107 GLY A CA 1
ATOM 856 C C . GLY A 1 107 ? -12.022 6.653 23.616 1.00 77.50 107 GLY A C 1
ATOM 857 O O . GLY A 1 107 ? -11.078 6.747 22.831 1.00 77.50 107 GLY A O 1
ATOM 858 N N . LYS A 1 108 ? -12.070 5.688 24.539 1.00 80.75 108 LYS A N 1
ATOM 859 C CA . LYS A 1 108 ? -10.978 4.717 24.741 1.00 80.75 108 LYS A CA 1
ATOM 860 C C . LYS A 1 108 ? -10.718 3.878 23.493 1.00 80.75 108 LYS A C 1
ATOM 862 O O . LYS A 1 108 ? -9.572 3.685 23.090 1.00 80.75 108 LYS A O 1
ATOM 867 N N . PHE A 1 109 ? -11.774 3.425 22.830 1.00 76.62 109 PHE A N 1
ATOM 868 C CA . PHE A 1 109 ? -11.654 2.665 21.595 1.00 76.62 109 PHE A CA 1
ATOM 869 C C . PHE A 1 109 ? -11.060 3.497 20.454 1.00 76.62 109 PHE A C 1
ATOM 871 O O . PHE A 1 109 ? -10.201 3.004 19.720 1.00 76.62 109 PHE A O 1
ATOM 878 N N . PHE A 1 110 ? -11.445 4.771 20.336 1.00 79.56 110 PHE A N 1
ATOM 879 C CA . PHE A 1 110 ? -10.814 5.693 19.396 1.00 79.56 110 PHE A CA 1
ATOM 880 C C . PHE A 1 110 ? -9.302 5.781 19.631 1.00 79.56 110 PHE A C 1
ATOM 882 O O . PHE A 1 110 ? -8.535 5.730 18.670 1.00 79.56 110 PHE A O 1
ATOM 889 N N . HIS A 1 111 ? -8.851 5.830 20.888 1.00 82.00 111 HIS A N 1
ATOM 890 C CA . HIS A 1 111 ? -7.423 5.809 21.201 1.00 82.00 111 HIS A CA 1
ATOM 891 C C . HIS A 1 111 ? -6.748 4.500 20.780 1.00 82.00 111 HIS A C 1
ATOM 893 O O . HIS A 1 111 ? -5.709 4.555 20.126 1.00 82.00 111 HIS A O 1
ATOM 899 N N . VAL A 1 112 ? -7.347 3.335 21.040 1.00 79.44 112 VAL A N 1
ATOM 900 C CA . VAL A 1 112 ? -6.815 2.049 20.542 1.00 79.44 112 VAL A CA 1
ATOM 901 C C . VAL A 1 112 ? -6.666 2.071 19.021 1.00 79.44 112 VAL A C 1
ATOM 903 O O . VAL A 1 112 ? -5.606 1.743 18.489 1.00 79.44 112 VAL A O 1
ATOM 906 N N . MET A 1 113 ? -7.705 2.512 18.317 1.00 76.50 113 MET A N 1
ATOM 907 C CA . MET A 1 113 ? -7.724 2.594 16.859 1.00 76.50 113 MET A CA 1
ATOM 908 C C . MET A 1 113 ? -6.690 3.571 16.306 1.00 76.50 113 MET A C 1
ATOM 910 O O . MET A 1 113 ? -5.959 3.249 15.364 1.00 76.50 113 MET A O 1
ATOM 914 N N . ALA A 1 114 ? -6.568 4.741 16.927 1.00 79.25 114 ALA A N 1
ATOM 915 C CA . ALA A 1 114 ? -5.546 5.715 16.594 1.00 79.25 114 ALA A CA 1
ATOM 916 C C . ALA A 1 114 ? -4.140 5.137 16.819 1.00 79.25 114 ALA A C 1
ATOM 918 O O . ALA A 1 114 ? -3.294 5.277 15.939 1.00 79.25 114 ALA A O 1
ATOM 919 N N . GLY A 1 115 ? -3.901 4.419 17.920 1.00 80.56 115 GLY A N 1
ATOM 920 C CA . GLY A 1 115 ? -2.637 3.727 18.185 1.00 80.56 115 GLY A CA 1
ATOM 921 C C . GLY A 1 115 ? -2.303 2.685 17.114 1.00 80.56 115 GLY A C 1
ATOM 922 O O . GLY A 1 115 ? -1.212 2.720 16.541 1.00 80.56 115 GLY A O 1
ATOM 923 N N . LEU A 1 116 ? -3.264 1.823 16.764 1.00 78.50 116 LEU A N 1
ATOM 924 C CA . LEU A 1 116 ? -3.103 0.816 15.708 1.00 78.50 116 LEU A CA 1
ATOM 925 C C . LEU A 1 116 ? -2.817 1.447 14.336 1.00 78.50 116 LEU A C 1
ATOM 927 O O . LEU A 1 116 ? -1.981 0.936 13.594 1.00 78.50 116 LEU A O 1
ATOM 931 N N . SER A 1 117 ? -3.421 2.597 14.017 1.00 75.88 117 SER A N 1
ATOM 932 C CA . SER A 1 117 ? -3.142 3.335 12.770 1.00 75.88 117 SER A CA 1
ATOM 933 C C . SER A 1 117 ? -1.702 3.863 12.670 1.00 75.88 117 SER A C 1
ATOM 935 O O . SER A 1 117 ? -1.217 4.177 11.582 1.00 75.88 117 SER A O 1
ATOM 937 N N . LYS A 1 118 ? -1.003 3.987 13.807 1.00 78.62 118 LYS A N 1
ATOM 938 C CA . LYS A 1 118 ? 0.384 4.466 13.885 1.00 78.62 118 LYS A CA 1
ATOM 939 C C . LYS A 1 118 ? 1.412 3.333 13.899 1.00 78.62 118 LYS A C 1
ATOM 941 O O . LYS A 1 118 ? 2.605 3.633 13.953 1.00 78.62 118 LYS A O 1
ATOM 946 N N . LEU A 1 119 ? 0.991 2.068 13.775 1.00 76.56 119 LEU A N 1
ATOM 947 C CA . LEU A 1 119 ? 1.867 0.900 13.581 1.00 76.56 119 LEU A CA 1
ATOM 948 C C . LEU A 1 119 ? 2.479 0.859 12.170 1.00 76.56 119 LEU A C 1
ATOM 950 O O . LEU A 1 119 ? 2.449 -0.156 11.484 1.00 76.56 119 LEU A O 1
ATOM 954 N N . GLN A 1 120 ? 3.053 1.974 11.735 1.00 75.69 120 GLN A N 1
ATOM 955 C CA . GLN A 1 120 ? 3.744 2.093 10.462 1.00 75.69 120 GLN A CA 1
ATOM 956 C C . GLN A 1 120 ? 4.969 2.990 10.626 1.00 75.69 120 GLN A C 1
ATOM 958 O O . GLN A 1 120 ? 4.979 3.926 11.432 1.00 75.69 120 GLN A O 1
ATOM 963 N N . TYR A 1 121 ? 6.007 2.746 9.832 1.00 76.12 121 TYR A N 1
ATOM 964 C CA . TYR A 1 121 ? 7.180 3.613 9.813 1.00 76.12 121 TYR A CA 1
ATOM 965 C C . TYR A 1 121 ? 6.812 5.014 9.277 1.00 76.12 121 TYR A C 1
ATOM 967 O O . TYR A 1 121 ? 6.075 5.102 8.295 1.00 76.12 121 TYR A O 1
ATOM 975 N N . PRO A 1 122 ? 7.314 6.124 9.860 1.00 80.88 122 PRO A N 1
ATOM 976 C CA . PRO A 1 122 ? 8.202 6.242 11.026 1.00 80.88 122 PRO A CA 1
ATOM 977 C C . PRO A 1 122 ? 7.467 6.496 12.362 1.00 80.88 122 PRO A C 1
ATOM 979 O O . PRO A 1 122 ? 8.075 6.966 13.320 1.00 80.88 122 PRO A O 1
ATOM 982 N N . PHE A 1 123 ? 6.158 6.253 12.443 1.00 81.00 123 PHE A N 1
ATOM 983 C CA . PHE A 1 123 ? 5.290 6.754 13.517 1.00 81.00 123 PHE A CA 1
ATOM 984 C C . PHE A 1 123 ? 5.200 5.871 14.768 1.00 81.00 123 PHE A C 1
ATOM 986 O O . PHE A 1 123 ? 4.423 6.189 15.669 1.00 81.00 123 PHE A O 1
ATOM 993 N N . TYR A 1 124 ? 6.017 4.820 14.875 1.00 81.81 124 TYR A N 1
ATOM 994 C CA . TYR A 1 124 ? 6.008 3.906 16.023 1.00 81.81 124 TYR A CA 1
ATOM 995 C C . TYR A 1 124 ? 6.168 4.618 17.376 1.00 81.81 124 TYR A C 1
ATOM 997 O O . TYR A 1 124 ? 5.572 4.215 18.370 1.00 81.81 124 TYR A O 1
ATOM 1005 N N . ASN A 1 125 ? 6.916 5.724 17.416 1.00 86.25 125 ASN A N 1
ATOM 1006 C CA . ASN A 1 125 ? 7.135 6.509 18.632 1.00 86.25 125 ASN A CA 1
ATOM 1007 C C . ASN A 1 125 ? 5.900 7.285 19.124 1.00 86.25 125 ASN A C 1
ATOM 1009 O O . ASN A 1 125 ? 5.936 7.837 20.219 1.00 86.25 125 ASN A O 1
ATOM 1013 N N . ARG A 1 126 ? 4.825 7.369 18.330 1.00 85.56 126 ARG A N 1
ATOM 1014 C CA . ARG A 1 126 ? 3.595 8.105 18.680 1.00 85.56 126 ARG A CA 1
ATOM 1015 C C . ARG A 1 126 ? 2.481 7.204 19.204 1.00 85.56 126 ARG A C 1
ATOM 1017 O O . ARG A 1 126 ? 1.409 7.700 19.522 1.00 85.56 126 ARG A O 1
ATOM 1024 N N . ILE A 1 127 ? 2.721 5.898 19.267 1.00 84.88 127 ILE A N 1
ATOM 1025 C CA . ILE A 1 127 ? 1.723 4.899 19.655 1.00 84.88 127 ILE A CA 1
ATOM 1026 C C . ILE A 1 127 ? 1.408 4.976 21.157 1.00 84.88 127 ILE A C 1
ATOM 1028 O O . ILE A 1 127 ? 0.252 4.855 21.555 1.00 84.88 127 ILE A O 1
ATOM 1032 N N . ASP A 1 128 ? 2.426 5.213 21.983 1.00 86.19 128 ASP A N 1
ATOM 1033 C CA . ASP A 1 128 ? 2.338 5.156 23.448 1.00 86.19 128 ASP A CA 1
ATOM 1034 C C . ASP A 1 128 ? 1.283 6.115 24.027 1.00 86.19 128 ASP A C 1
ATOM 1036 O O . ASP A 1 128 ? 0.435 5.725 24.829 1.00 86.19 128 ASP A O 1
ATOM 1040 N N . ALA A 1 129 ? 1.236 7.346 23.507 1.00 86.75 129 ALA A N 1
ATOM 1041 C CA . ALA A 1 129 ? 0.262 8.361 23.911 1.00 86.75 129 ALA A CA 1
ATOM 1042 C C . ALA A 1 129 ? -1.199 7.949 23.655 1.00 86.75 129 ALA A C 1
ATOM 1044 O O . ALA A 1 129 ? -2.115 8.513 24.252 1.00 86.75 129 ALA A O 1
ATOM 1045 N N . HIS A 1 130 ? -1.426 6.998 22.748 1.00 84.75 130 HIS A N 1
ATOM 1046 C CA . HIS A 1 130 ? -2.745 6.463 22.458 1.00 84.75 130 HIS A CA 1
ATOM 1047 C C . HIS A 1 130 ? -3.067 5.250 23.341 1.00 84.75 130 HIS A C 1
ATOM 1049 O O . HIS A 1 130 ? -4.135 5.220 23.943 1.00 84.75 130 HIS A O 1
ATOM 1055 N N . PHE A 1 131 ? -2.157 4.283 23.498 1.00 84.75 131 PHE A N 1
ATOM 1056 C CA . PHE A 1 131 ? -2.451 3.098 24.319 1.00 84.75 131 PHE A CA 1
ATOM 1057 C C . PHE A 1 131 ? -2.523 3.383 25.823 1.00 84.75 131 PHE A C 1
ATOM 1059 O O . PHE A 1 131 ? -3.319 2.751 26.511 1.00 84.75 131 PHE A O 1
ATOM 1066 N N . THR A 1 132 ? -1.801 4.389 26.322 1.00 86.44 132 THR A N 1
ATOM 1067 C CA . THR A 1 132 ? -1.917 4.847 27.722 1.00 86.44 132 THR A CA 1
ATOM 1068 C C . THR A 1 132 ? -3.321 5.343 28.084 1.00 86.44 132 THR A C 1
ATOM 1070 O O . THR A 1 132 ? -3.736 5.233 29.232 1.00 86.44 132 THR A O 1
ATOM 1073 N N . GLN A 1 133 ? -4.091 5.845 27.113 1.00 84.19 133 GLN A N 1
ATOM 1074 C CA . GLN A 1 133 ? -5.461 6.330 27.334 1.00 84.19 133 GLN A CA 1
ATOM 1075 C C . GLN A 1 133 ? -6.516 5.213 27.312 1.00 84.19 133 GLN A C 1
ATOM 1077 O O . GLN A 1 133 ? -7.685 5.475 27.583 1.00 84.19 133 GLN A O 1
ATOM 1082 N N . ALA A 1 134 ? -6.119 3.982 26.981 1.00 81.56 134 ALA A N 1
ATOM 1083 C CA . ALA A 1 134 ? -7.007 2.832 26.834 1.00 81.56 134 ALA A CA 1
ATOM 1084 C C . ALA A 1 134 ? -6.413 1.553 27.454 1.00 81.56 134 ALA A C 1
ATOM 1086 O O . ALA A 1 134 ? -6.666 0.444 26.978 1.00 81.56 134 ALA A O 1
ATOM 1087 N N . GLU A 1 135 ? -5.600 1.707 28.502 1.00 81.56 135 GLU A N 1
ATOM 1088 C CA . GLU A 1 135 ? -4.903 0.607 29.179 1.00 81.56 135 GLU A CA 1
ATOM 1089 C C . GLU A 1 135 ? -5.878 -0.451 29.722 1.00 81.56 135 GLU A C 1
ATOM 1091 O O . GLU A 1 135 ? -5.659 -1.653 29.575 1.00 81.56 135 GLU A O 1
ATOM 1096 N N . ASP A 1 136 ? -7.011 -0.005 30.260 1.00 80.62 136 ASP A N 1
ATOM 1097 C CA . ASP A 1 136 ? -8.098 -0.848 30.759 1.00 80.62 136 ASP A CA 1
ATOM 1098 C C . ASP A 1 136 ? -8.789 -1.664 29.653 1.00 80.62 136 ASP A C 1
ATOM 1100 O O . ASP A 1 136 ? -9.293 -2.762 29.906 1.00 80.62 136 ASP A O 1
ATOM 1104 N N . LEU A 1 137 ? -8.774 -1.164 28.414 1.00 77.31 137 LEU A N 1
ATOM 1105 C CA . LEU A 1 137 ? -9.333 -1.846 27.249 1.00 77.31 137 LEU A CA 1
ATOM 1106 C C . LEU A 1 137 ? -8.365 -2.885 26.659 1.00 77.31 137 LEU A C 1
ATOM 1108 O O . LEU A 1 137 ? -8.810 -3.796 25.958 1.00 77.31 137 LEU A O 1
ATOM 1112 N N . MET A 1 138 ? -7.063 -2.811 26.968 1.00 72.62 138 MET A N 1
ATOM 1113 C CA . MET A 1 138 ? -6.065 -3.759 26.450 1.00 72.62 138 MET A CA 1
ATOM 1114 C C . MET A 1 138 ? -6.334 -5.201 26.892 1.00 72.62 138 MET A C 1
ATOM 1116 O O . MET A 1 138 ? -6.188 -6.118 26.089 1.00 72.62 138 MET A O 1
ATOM 1120 N N . ALA A 1 139 ? -6.826 -5.410 28.117 1.00 73.88 139 ALA A N 1
ATOM 1121 C CA . ALA A 1 139 ? -7.207 -6.740 28.603 1.00 73.88 139 ALA A CA 1
ATOM 1122 C C . ALA A 1 139 ? -8.365 -7.364 27.797 1.00 73.88 139 ALA A C 1
ATOM 1124 O O . ALA A 1 139 ? -8.466 -8.582 27.677 1.00 73.88 139 A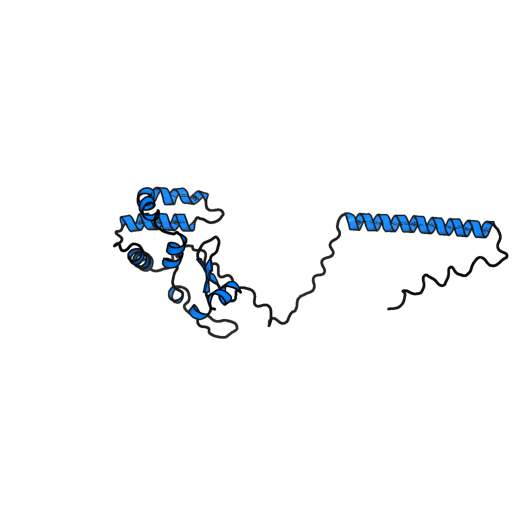LA A O 1
ATOM 1125 N N . LEU A 1 140 ? -9.236 -6.532 27.219 1.00 69.06 140 LEU A N 1
ATOM 1126 C CA . LEU A 1 140 ? -10.337 -6.976 26.362 1.00 69.06 140 LEU A CA 1
ATOM 1127 C C . LEU A 1 140 ? -9.853 -7.330 24.943 1.00 69.06 140 LEU A C 1
ATOM 1129 O O . LEU A 1 140 ? -10.480 -8.135 24.256 1.00 69.06 140 LEU A O 1
ATOM 1133 N N . LEU A 1 141 ? -8.734 -6.735 24.522 1.00 69.38 141 LEU A N 1
ATOM 1134 C CA . LEU A 1 141 ? -8.085 -6.955 23.228 1.00 69.38 141 LEU A CA 1
ATOM 1135 C C . LEU A 1 141 ? -7.187 -8.197 23.200 1.00 69.38 141 LEU A C 1
ATOM 1137 O O . LEU A 1 141 ? -6.831 -8.647 22.116 1.00 69.38 141 LEU A O 1
ATOM 1141 N N . ASP A 1 142 ? -6.876 -8.793 24.352 1.00 74.25 142 ASP A N 1
ATOM 1142 C CA . ASP A 1 142 ? -5.972 -9.948 24.458 1.00 74.25 142 ASP A CA 1
ATOM 1143 C C . ASP A 1 142 ? -6.507 -11.199 23.729 1.00 74.25 142 ASP A C 1
ATOM 1145 O O . ASP A 1 142 ? -5.752 -12.003 23.189 1.00 74.25 142 ASP A O 1
ATOM 1149 N N . ASN A 1 143 ? -7.835 -11.330 23.623 1.00 73.75 143 ASN A N 1
ATOM 1150 C CA . ASN A 1 143 ? -8.487 -12.416 22.882 1.00 73.75 143 ASN A CA 1
ATOM 1151 C C . ASN A 1 143 ? -8.854 -12.034 21.431 1.00 73.75 143 ASN A C 1
ATOM 1153 O O . ASN A 1 143 ? -9.551 -12.780 20.740 1.00 73.75 143 ASN A O 1
ATOM 1157 N N . ILE A 1 144 ? -8.434 -10.854 20.963 1.00 74.12 144 ILE A N 1
ATOM 1158 C CA . ILE A 1 144 ? -8.774 -10.326 19.641 1.00 74.12 144 ILE A CA 1
ATOM 1159 C C . ILE A 1 144 ? -7.578 -10.476 18.705 1.00 74.12 144 ILE A C 1
ATOM 1161 O O . ILE A 1 144 ? -6.496 -9.933 18.918 1.00 74.12 144 ILE A O 1
ATOM 1165 N N . THR A 1 145 ? -7.786 -11.174 17.588 1.00 82.44 145 THR A N 1
ATOM 1166 C CA . THR A 1 145 ? -6.781 -11.211 16.524 1.00 82.44 145 THR A CA 1
ATOM 1167 C C . THR A 1 145 ? -6.814 -9.889 15.761 1.00 82.44 145 THR A C 1
ATOM 1169 O O . THR A 1 145 ? -7.776 -9.615 15.047 1.00 82.44 145 THR A O 1
ATOM 1172 N N . VAL A 1 146 ? -5.737 -9.099 15.842 1.00 77.69 146 VAL A N 1
ATOM 1173 C CA . VAL A 1 146 ? -5.623 -7.780 15.179 1.00 77.69 146 VAL A CA 1
ATOM 1174 C C . VAL A 1 146 ? -5.986 -7.847 13.692 1.00 77.69 146 VAL A C 1
ATOM 1176 O O . VAL A 1 146 ? -6.645 -6.955 13.176 1.00 77.69 146 VAL A O 1
ATOM 1179 N N . SER A 1 147 ? -5.620 -8.926 12.993 1.00 79.25 147 SER A N 1
ATOM 1180 C CA . SER A 1 147 ? -5.980 -9.100 11.579 1.00 79.25 147 SER A CA 1
ATOM 1181 C C . SER A 1 147 ? -7.481 -9.324 11.340 1.00 79.25 147 SER A C 1
ATOM 1183 O O . SER A 1 147 ? -8.011 -8.787 10.377 1.00 79.25 147 SER A O 1
ATOM 1185 N N . ASP A 1 148 ? -8.173 -10.082 12.194 1.00 81.00 148 ASP A N 1
ATOM 1186 C CA . ASP A 1 148 ? -9.633 -10.274 12.086 1.00 81.00 148 ASP A CA 1
ATOM 1187 C C . ASP A 1 148 ? -10.383 -8.988 12.444 1.00 81.00 148 ASP A C 1
ATOM 1189 O O . ASP A 1 148 ? -11.375 -8.614 11.827 1.00 81.00 148 ASP A O 1
ATOM 1193 N N . PHE A 1 149 ? -9.864 -8.262 13.425 1.00 76.69 149 PHE A N 1
ATOM 1194 C CA . PHE A 1 149 ? -10.406 -6.973 13.797 1.00 76.69 149 PHE A CA 1
ATOM 1195 C C . PHE A 1 149 ? -10.249 -5.942 12.670 1.00 76.69 149 PHE A C 1
ATOM 1197 O O . PHE A 1 149 ? -11.233 -5.342 12.246 1.00 76.69 149 PHE A O 1
ATOM 1204 N N . MET A 1 150 ? -9.038 -5.787 12.123 1.00 74.62 150 MET A N 1
ATOM 1205 C CA . MET A 1 150 ? -8.770 -4.842 11.035 1.00 74.62 150 MET A CA 1
ATOM 1206 C C . MET A 1 150 ? -9.553 -5.162 9.755 1.00 74.62 150 MET A C 1
ATOM 1208 O O . MET A 1 150 ? -9.879 -4.237 9.019 1.00 74.62 150 MET A O 1
ATOM 1212 N N . SER A 1 151 ? -9.856 -6.433 9.471 1.00 76.12 151 SER A N 1
ATOM 1213 C CA . SER A 1 151 ? -10.674 -6.801 8.307 1.00 76.12 151 SER A CA 1
ATOM 1214 C C . SER A 1 151 ? -12.157 -6.480 8.505 1.00 76.12 151 SER A C 1
ATOM 1216 O O . SER A 1 151 ? -12.837 -6.161 7.534 1.00 76.12 151 SER A O 1
ATOM 1218 N N . LYS A 1 152 ? -12.654 -6.528 9.746 1.00 76.19 152 LYS A N 1
ATOM 1219 C CA . LYS A 1 152 ? -14.056 -6.243 10.089 1.00 76.19 152 LYS A CA 1
ATOM 1220 C C . LYS A 1 152 ? -14.369 -4.760 10.236 1.00 76.19 152 LYS A C 1
ATOM 1222 O O . LYS A 1 152 ? -15.491 -4.368 9.952 1.00 76.19 152 LYS A O 1
ATOM 1227 N N . VAL A 1 153 ? -13.395 -3.962 10.674 1.00 73.44 153 VAL A N 1
ATOM 1228 C CA . VAL A 1 153 ? -13.508 -2.490 10.747 1.00 73.44 153 VAL A CA 1
ATOM 1229 C C . VAL A 1 153 ? -13.123 -1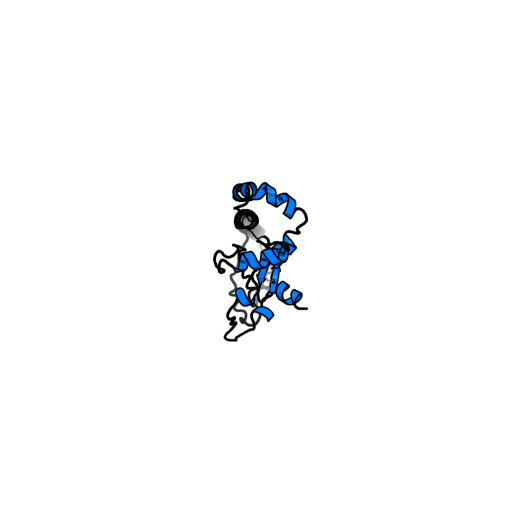.800 9.436 1.00 73.44 153 VAL A C 1
ATOM 1231 O O . VAL A 1 153 ? -13.194 -0.574 9.335 1.00 73.44 153 VAL A O 1
ATOM 1234 N N . LEU A 1 154 ? -12.653 -2.568 8.446 1.00 74.19 154 LEU A N 1
ATOM 1235 C CA . LEU A 1 154 ? -12.350 -2.041 7.125 1.00 74.19 154 LEU A CA 1
ATOM 1236 C C . LEU A 1 154 ? -13.658 -1.551 6.483 1.00 74.19 154 LEU A C 1
ATOM 1238 O O . LEU A 1 154 ? -14.624 -2.316 6.424 1.00 74.19 154 LEU A O 1
ATOM 1242 N N . PRO A 1 155 ? -13.696 -0.318 5.949 1.00 74.62 155 PRO A N 1
ATOM 1243 C CA . PRO A 1 155 ? -14.849 0.170 5.210 1.00 74.62 155 PRO A CA 1
ATOM 1244 C C . PRO A 1 155 ? -15.204 -0.786 4.078 1.00 74.62 155 PRO A C 1
ATOM 1246 O O . PRO A 1 155 ? -14.322 -1.294 3.372 1.00 74.62 155 PRO A O 1
ATOM 1249 N N . THR A 1 156 ? -16.496 -1.016 3.881 1.00 79.50 156 THR A N 1
ATOM 1250 C CA . THR A 1 156 ? -16.957 -1.885 2.801 1.00 79.50 156 THR A CA 1
ATOM 1251 C C . THR A 1 156 ? -16.650 -1.256 1.442 1.00 79.50 156 THR A C 1
ATOM 1253 O O . THR A 1 156 ? -16.424 -0.046 1.306 1.00 79.50 156 THR A O 1
ATOM 1256 N N . CYS A 1 157 ? -16.633 -2.085 0.400 1.00 82.19 157 CYS A N 1
ATOM 1257 C CA . CYS A 1 157 ? -16.377 -1.594 -0.946 1.00 82.19 157 CYS A CA 1
ATOM 1258 C C . CYS A 1 157 ? -17.422 -0.553 -1.389 1.00 82.19 157 CYS A C 1
ATOM 1260 O O . CYS A 1 157 ? -17.050 0.439 -2.008 1.00 82.19 157 CYS A O 1
ATOM 1262 N N . GLU A 1 158 ? -18.697 -0.739 -1.040 1.00 84.06 158 GLU A N 1
ATOM 1263 C CA . GLU A 1 158 ? -19.782 0.181 -1.412 1.00 84.06 158 GLU A CA 1
ATOM 1264 C C . GLU A 1 158 ? -19.656 1.545 -0.717 1.00 84.06 158 GLU A C 1
ATOM 1266 O O . GLU A 1 158 ? -19.957 2.581 -1.312 1.00 84.06 158 GLU A O 1
ATOM 1271 N N . GLU A 1 159 ? -19.158 1.562 0.522 1.00 79.00 159 GLU A N 1
ATOM 1272 C CA . GLU A 1 159 ? -18.870 2.799 1.259 1.00 79.00 159 GLU A CA 1
ATOM 1273 C C . GLU A 1 159 ? -17.653 3.533 0.682 1.00 79.00 159 GLU A C 1
ATOM 1275 O O . GLU A 1 159 ? -17.625 4.765 0.638 1.00 79.00 159 GLU A O 1
ATOM 1280 N N . THR A 1 160 ? -16.655 2.777 0.218 1.00 79.69 160 THR A N 1
ATOM 1281 C CA . THR A 1 160 ? -15.381 3.322 -0.270 1.00 79.69 160 THR A CA 1
ATOM 1282 C C . THR A 1 160 ? -15.475 3.802 -1.719 1.00 79.69 160 THR A C 1
ATOM 1284 O O . THR A 1 160 ? -14.951 4.863 -2.067 1.00 79.69 160 THR A O 1
ATOM 1287 N N . PHE A 1 161 ? -16.140 3.037 -2.586 1.00 83.88 161 PHE A N 1
ATOM 1288 C CA . PHE A 1 161 ? -16.149 3.256 -4.028 1.00 83.88 161 PHE A CA 1
ATOM 1289 C C . PHE A 1 161 ? -17.568 3.478 -4.549 1.00 83.88 161 PHE A C 1
ATOM 1291 O O . PHE A 1 161 ? -18.374 2.558 -4.636 1.00 83.88 161 PHE A O 1
ATOM 1298 N N . ARG A 1 162 ? -17.856 4.707 -4.991 1.00 84.81 162 ARG A N 1
ATOM 1299 C CA . ARG A 1 162 ? -19.156 5.048 -5.600 1.00 84.81 162 ARG A CA 1
ATOM 1300 C C . ARG A 1 162 ? -19.250 4.703 -7.087 1.00 84.81 162 ARG A C 1
ATOM 1302 O O . ARG A 1 162 ? -20.330 4.412 -7.583 1.00 84.81 162 ARG A O 1
ATOM 1309 N N . SER A 1 163 ? -18.145 4.806 -7.826 1.00 85.88 163 SER A N 1
ATOM 1310 C CA . SER A 1 163 ? -18.096 4.532 -9.267 1.00 85.88 163 SER A CA 1
ATOM 1311 C C . SER A 1 163 ? -16.662 4.240 -9.699 1.00 85.88 163 SER A C 1
ATOM 1313 O O . SER A 1 163 ? -15.750 4.984 -9.337 1.00 85.88 163 SER A O 1
ATOM 1315 N N . CYS A 1 164 ? -16.468 3.180 -10.486 1.00 85.00 164 CYS A N 1
ATOM 1316 C CA . CYS A 1 164 ? -15.167 2.791 -11.021 1.00 85.00 164 CYS A CA 1
ATOM 1317 C C . CYS A 1 164 ? -15.199 2.803 -12.546 1.00 85.00 164 CYS A C 1
ATOM 1319 O O . CYS A 1 164 ? -16.083 2.215 -13.169 1.00 85.00 164 CYS A O 1
ATOM 1321 N N . ASN A 1 165 ? -14.216 3.466 -13.152 1.00 88.94 165 ASN A N 1
ATOM 1322 C CA . ASN A 1 165 ? -14.044 3.504 -14.598 1.00 88.94 165 ASN A CA 1
ATOM 1323 C C . ASN A 1 165 ? -12.593 3.171 -14.935 1.00 88.94 165 ASN A C 1
ATOM 1325 O O . ASN A 1 165 ? -11.673 3.779 -14.391 1.00 88.94 165 ASN A O 1
ATOM 1329 N N . TRP A 1 166 ? -12.396 2.220 -15.840 1.00 82.81 166 TRP A N 1
ATOM 1330 C CA . TRP A 1 166 ? -11.081 1.784 -16.295 1.00 82.81 166 TRP A CA 1
ATOM 1331 C C . TRP A 1 166 ? -11.066 1.748 -17.817 1.00 82.81 166 TRP A C 1
ATOM 1333 O O . TRP A 1 166 ? -11.899 1.088 -18.434 1.00 82.81 166 TRP A O 1
ATOM 1343 N N . ILE A 1 167 ? -10.141 2.500 -18.423 1.00 85.00 167 ILE A N 1
ATOM 1344 C CA . ILE A 1 167 ? -9.960 2.588 -19.885 1.00 85.00 167 ILE A CA 1
ATOM 1345 C C . ILE A 1 167 ? -11.294 2.897 -20.597 1.00 85.00 167 ILE A C 1
ATOM 1347 O O . ILE A 1 167 ? -11.723 2.223 -21.531 1.00 85.00 167 ILE A O 1
ATOM 1351 N N . GLY A 1 168 ? -12.017 3.898 -20.088 1.00 87.31 168 GLY A N 1
ATOM 1352 C CA . GLY A 1 168 ? -13.297 4.333 -20.655 1.00 87.31 168 GLY A CA 1
ATOM 1353 C C . GLY A 1 168 ? -14.466 3.359 -20.467 1.00 87.31 168 GLY A C 1
ATOM 1354 O O . GLY A 1 168 ? -15.548 3.621 -20.988 1.00 87.31 168 GLY A O 1
ATOM 1355 N N . ARG A 1 169 ? -14.288 2.257 -19.726 1.00 87.38 169 ARG A N 1
ATOM 1356 C CA . ARG A 1 169 ? -15.361 1.312 -19.395 1.00 87.38 169 ARG A CA 1
ATOM 1357 C C . ARG A 1 169 ? -15.737 1.414 -17.927 1.00 87.38 169 ARG A C 1
ATOM 1359 O O . ARG A 1 169 ? -14.869 1.430 -17.056 1.00 87.38 169 ARG A O 1
ATOM 1366 N N . HIS A 1 170 ? -17.038 1.434 -17.667 1.00 90.81 170 HIS A N 1
ATOM 1367 C CA . HIS A 1 170 ? -17.554 1.307 -16.315 1.00 90.81 170 HIS A CA 1
ATOM 1368 C C . HIS A 1 170 ? -17.391 -0.137 -15.830 1.00 90.81 170 HIS A C 1
ATOM 1370 O O . HIS A 1 170 ? -17.669 -1.078 -16.578 1.00 90.81 170 HIS A O 1
ATOM 1376 N N . LEU A 1 171 ? -16.932 -0.313 -14.592 1.00 87.81 171 LEU A N 1
ATOM 1377 C CA . LEU A 1 171 ? -16.711 -1.622 -13.980 1.00 87.81 171 LEU A CA 1
ATOM 1378 C C . LEU A 1 171 ? -17.313 -1.685 -12.579 1.00 87.81 171 LEU A C 1
ATOM 1380 O O . LEU A 1 171 ? -17.421 -0.675 -11.884 1.00 87.81 171 LEU A O 1
ATOM 1384 N N . ASN A 1 172 ? -17.678 -2.894 -12.156 1.00 89.38 172 ASN A N 1
ATOM 1385 C CA . ASN A 1 172 ? -18.176 -3.119 -10.807 1.00 89.38 172 ASN A CA 1
ATOM 1386 C C . ASN A 1 172 ? -16.997 -3.104 -9.822 1.00 89.38 172 ASN A C 1
ATOM 1388 O O . ASN A 1 172 ? -16.212 -4.050 -9.777 1.00 89.38 172 ASN A O 1
ATOM 1392 N N . CYS A 1 173 ? -16.891 -2.030 -9.035 1.00 86.69 173 CYS A N 1
ATOM 1393 C CA . CYS A 1 173 ? -15.823 -1.836 -8.054 1.00 86.69 173 CYS A CA 1
ATOM 1394 C C . CYS A 1 173 ? -15.643 -3.052 -7.139 1.00 86.69 173 CYS A C 1
ATOM 1396 O O . CYS A 1 173 ? -14.530 -3.530 -6.966 1.00 86.69 173 CYS A O 1
ATOM 1398 N N . CYS A 1 174 ? -16.734 -3.593 -6.603 1.00 87.12 174 CYS A N 1
ATOM 1399 C CA . CYS A 1 174 ? -16.683 -4.631 -5.572 1.00 87.12 174 CYS A CA 1
ATOM 1400 C C . CYS A 1 174 ? -16.423 -6.023 -6.124 1.00 87.12 174 CYS A C 1
ATOM 1402 O O . CYS A 1 174 ? -16.022 -6.920 -5.389 1.00 87.12 174 CYS A O 1
ATOM 1404 N N . LYS A 1 175 ? -16.612 -6.195 -7.431 1.00 86.94 175 LYS A N 1
ATOM 1405 C CA . LYS A 1 175 ? -16.183 -7.395 -8.140 1.00 86.94 175 LYS A CA 1
ATOM 1406 C C . LYS A 1 175 ? -14.713 -7.315 -8.534 1.00 86.94 175 LYS A C 1
ATOM 1408 O O . LYS A 1 175 ? -14.000 -8.317 -8.503 1.00 86.94 175 LYS A O 1
ATOM 1413 N N . GLU A 1 176 ? -14.267 -6.137 -8.958 1.00 82.31 176 GLU A N 1
ATOM 1414 C CA . GLU A 1 176 ? -12.963 -6.007 -9.592 1.00 82.31 176 GLU A CA 1
ATOM 1415 C C . GLU A 1 176 ? -11.828 -5.642 -8.640 1.00 82.31 176 GLU A C 1
ATOM 1417 O O . GLU A 1 176 ? -10.682 -6.029 -8.884 1.00 82.31 176 GLU A O 1
ATOM 1422 N N . ILE A 1 177 ? -12.138 -4.966 -7.542 1.00 82.50 177 ILE A N 1
ATOM 1423 C CA . ILE A 1 177 ? -11.183 -4.541 -6.528 1.00 82.50 177 ILE A CA 1
ATOM 1424 C C . ILE A 1 177 ? -11.212 -5.551 -5.376 1.00 82.50 177 ILE A C 1
ATOM 1426 O O . ILE A 1 177 ? -12.263 -5.811 -4.798 1.00 82.50 177 ILE A O 1
ATOM 1430 N N . ALA A 1 178 ? -10.054 -6.111 -5.029 1.00 82.06 178 ALA A N 1
ATOM 1431 C CA . ALA A 1 178 ? -9.920 -7.107 -3.965 1.00 82.06 178 ALA A CA 1
ATOM 1432 C C . ALA A 1 178 ? -9.155 -6.545 -2.764 1.00 82.06 178 ALA A C 1
ATOM 1434 O O . ALA A 1 178 ? -8.203 -5.775 -2.931 1.00 82.06 178 ALA A O 1
ATOM 1435 N N . ILE A 1 179 ? -9.527 -6.984 -1.562 1.00 81.75 179 ILE A N 1
ATOM 1436 C CA . ILE A 1 179 ? -8.816 -6.654 -0.322 1.00 81.75 179 ILE A CA 1
ATOM 1437 C C . ILE A 1 179 ? -7.460 -7.378 -0.304 1.00 81.75 179 ILE A C 1
ATOM 1439 O O . ILE A 1 179 ? -7.358 -8.545 -0.674 1.00 81.75 179 ILE A O 1
ATOM 1443 N N . GLN A 1 180 ? -6.411 -6.685 0.126 1.00 78.69 180 GLN A N 1
ATOM 1444 C CA . GLN A 1 180 ? -5.039 -7.173 0.229 1.00 78.69 180 GLN A CA 1
ATOM 1445 C C . GLN A 1 180 ? -4.430 -6.793 1.567 1.00 78.69 180 GLN A C 1
ATOM 1447 O O . GLN A 1 180 ? -4.710 -5.727 2.109 1.00 78.69 180 GLN A O 1
ATOM 1452 N N . ARG A 1 181 ? -3.543 -7.646 2.076 1.00 78.44 181 ARG A N 1
ATOM 1453 C CA . ARG A 1 181 ? -2.769 -7.362 3.285 1.00 78.44 181 ARG A CA 1
ATOM 1454 C C . ARG A 1 181 ? -1.477 -6.626 2.926 1.00 78.44 181 ARG A C 1
ATOM 1456 O O . ARG A 1 181 ? -0.750 -7.052 2.032 1.00 78.44 181 ARG A O 1
ATOM 1463 N N . SER A 1 182 ? -1.183 -5.557 3.654 1.00 75.00 182 SER A N 1
ATOM 1464 C CA . SER A 1 182 ? 0.035 -4.750 3.552 1.00 75.00 182 SER A CA 1
ATOM 1465 C C . SER A 1 182 ? 0.653 -4.512 4.935 1.00 75.00 182 SER A C 1
ATOM 1467 O O . SER A 1 182 ? 0.070 -4.877 5.958 1.00 75.00 182 SER A O 1
ATOM 1469 N N . GLU A 1 183 ? 1.824 -3.875 4.969 1.00 71.88 183 GLU A N 1
ATOM 1470 C CA . GLU A 1 183 ? 2.467 -3.428 6.214 1.00 71.88 183 GLU A CA 1
ATOM 1471 C C . GLU A 1 183 ? 1.644 -2.379 6.976 1.00 71.88 183 GLU A C 1
ATOM 1473 O O . GLU A 1 183 ? 1.726 -2.309 8.195 1.00 71.88 183 GLU A O 1
ATOM 1478 N N . ALA A 1 184 ? 0.800 -1.619 6.272 1.00 68.44 184 ALA A N 1
ATOM 1479 C CA . ALA A 1 184 ? -0.092 -0.618 6.853 1.00 68.44 184 ALA A CA 1
ATOM 1480 C C . ALA A 1 184 ? -1.482 -1.187 7.212 1.00 68.44 184 ALA A C 1
ATOM 1482 O O . ALA A 1 184 ? -2.379 -0.438 7.602 1.00 68.44 184 ALA A O 1
ATOM 1483 N N . GLY A 1 185 ? -1.701 -2.498 7.047 1.00 74.56 185 GLY A N 1
ATOM 1484 C CA . GLY A 1 185 ? -2.983 -3.170 7.278 1.00 74.56 185 GLY A CA 1
ATOM 1485 C C . GLY A 1 185 ? -3.668 -3.656 6.000 1.00 74.56 185 GLY A C 1
ATOM 1486 O O . GLY A 1 185 ? -3.006 -3.963 5.009 1.00 74.56 185 GLY A O 1
ATOM 1487 N N . PHE A 1 186 ? -4.998 -3.764 6.021 1.00 78.31 186 PHE A N 1
ATOM 1488 C CA . PHE A 1 186 ? -5.779 -4.179 4.852 1.00 78.31 186 PHE A CA 1
ATOM 1489 C C . PHE A 1 186 ? -6.030 -3.001 3.911 1.00 78.31 186 PHE A C 1
ATOM 1491 O O . PHE A 1 186 ? -6.375 -1.918 4.360 1.00 78.31 186 PHE A O 1
ATOM 1498 N N . CYS A 1 187 ? -5.849 -3.211 2.613 1.00 77.12 187 CYS A N 1
ATOM 1499 C CA . CYS A 1 187 ? -6.024 -2.200 1.573 1.00 77.12 187 CYS A CA 1
ATOM 1500 C C . CYS A 1 187 ? -6.809 -2.790 0.403 1.00 77.12 187 CYS A C 1
ATOM 1502 O O . CYS A 1 187 ? -6.880 -4.004 0.240 1.00 77.12 187 CYS A O 1
ATOM 1504 N N . TYR A 1 188 ? -7.343 -1.938 -0.461 1.00 81.25 188 TYR A N 1
ATOM 1505 C CA . TYR A 1 188 ? -7.996 -2.359 -1.693 1.00 81.25 188 TYR A CA 1
ATOM 1506 C C . TYR A 1 188 ? -7.008 -2.333 -2.864 1.00 81.25 188 TYR A C 1
ATOM 1508 O O . TYR A 1 188 ? -6.255 -1.384 -3.041 1.00 81.25 188 TYR A O 1
ATOM 1516 N N . SER A 1 189 ? -7.000 -3.367 -3.696 1.00 79.38 189 SER A N 1
ATOM 1517 C CA . SER A 1 189 ? -6.111 -3.447 -4.858 1.00 79.38 189 SER A CA 1
ATOM 1518 C C . SER A 1 189 ? -6.880 -3.798 -6.118 1.00 79.38 189 SER A C 1
ATOM 1520 O O . SER A 1 189 ? -7.841 -4.569 -6.080 1.00 79.38 189 SER A O 1
ATOM 1522 N N . PHE A 1 190 ? -6.422 -3.256 -7.238 1.00 81.88 190 PHE A N 1
ATOM 1523 C CA . PHE A 1 190 ? -6.987 -3.519 -8.548 1.00 81.88 190 PHE A CA 1
ATOM 1524 C C . PHE A 1 190 ? -5.873 -3.937 -9.502 1.00 81.88 190 PHE A C 1
ATOM 1526 O O . PHE A 1 190 ? -4.790 -3.348 -9.498 1.00 81.88 190 PHE A O 1
ATOM 1533 N N . ASN A 1 191 ? -6.153 -4.943 -10.332 1.00 75.12 191 ASN A N 1
ATOM 1534 C CA . ASN A 1 191 ? -5.250 -5.395 -11.390 1.00 75.12 191 ASN A CA 1
ATOM 1535 C C . ASN A 1 191 ? -3.845 -5.783 -10.876 1.00 75.12 191 ASN A C 1
ATOM 1537 O O . ASN A 1 191 ? -2.805 -5.372 -11.391 1.00 75.12 191 ASN A O 1
ATOM 1541 N N . SER A 1 192 ? -3.820 -6.550 -9.787 1.00 71.25 192 SER A N 1
ATOM 1542 C CA . SER A 1 192 ? -2.624 -7.195 -9.242 1.00 71.25 192 SER A CA 1
ATOM 1543 C C . SER A 1 192 ? -2.778 -8.715 -9.314 1.00 71.25 192 SER A C 1
ATOM 1545 O O . SER A 1 192 ? -3.856 -9.222 -9.026 1.00 71.25 192 SER A O 1
ATOM 1547 N N . LEU A 1 193 ? -1.702 -9.466 -9.577 1.00 66.62 193 LEU A N 1
ATOM 1548 C CA . LEU A 1 193 ? -1.725 -10.943 -9.514 1.00 66.62 193 LEU A CA 1
ATOM 1549 C C . LEU A 1 193 ? -2.343 -11.463 -8.208 1.00 66.62 193 LEU A C 1
ATOM 1551 O O . LEU A 1 193 ? -3.095 -12.427 -8.208 1.00 66.62 193 LEU A O 1
ATOM 1555 N N . THR A 1 194 ? -2.072 -10.801 -7.080 1.00 63.16 194 THR A N 1
ATOM 1556 C CA . THR A 1 194 ? -2.640 -11.194 -5.783 1.00 63.16 194 THR A CA 1
ATOM 1557 C C . THR A 1 194 ? -4.148 -10.912 -5.700 1.00 63.16 194 THR A C 1
ATOM 1559 O O . THR A 1 194 ? -4.884 -11.641 -5.037 1.00 63.16 194 THR A O 1
ATOM 1562 N N . SER A 1 195 ? -4.630 -9.887 -6.410 1.00 64.56 195 SER A N 1
ATOM 1563 C CA . SER A 1 195 ? -6.062 -9.573 -6.537 1.00 64.56 195 SER A CA 1
ATOM 1564 C C . SER A 1 195 ? -6.802 -10.511 -7.490 1.00 64.56 195 SER A C 1
ATOM 1566 O O . SER A 1 195 ? -7.993 -10.730 -7.320 1.00 64.56 195 SER A O 1
ATOM 1568 N N . GLU A 1 196 ? -6.108 -11.082 -8.476 1.00 62.66 196 GLU A N 1
ATOM 1569 C CA . GLU A 1 196 ? -6.675 -12.092 -9.374 1.00 62.66 196 GLU A CA 1
ATOM 1570 C C . GLU A 1 196 ? -6.750 -13.453 -8.676 1.00 62.66 196 GLU A C 1
ATOM 1572 O O . GLU A 1 196 ? -7.790 -14.102 -8.694 1.00 62.66 196 GLU A O 1
ATOM 1577 N N . ASN A 1 197 ? -5.687 -13.840 -7.963 1.00 59.91 197 ASN A N 1
ATOM 1578 C CA . ASN A 1 197 ? -5.626 -15.111 -7.237 1.00 59.91 197 ASN A CA 1
ATOM 1579 C C . ASN A 1 197 ? -6.605 -15.206 -6.061 1.00 59.91 197 ASN A C 1
ATOM 1581 O O . ASN A 1 197 ? -6.966 -16.306 -5.675 1.00 59.91 197 ASN A O 1
ATOM 1585 N N . SER A 1 198 ? -7.018 -14.081 -5.476 1.00 60.84 198 SER A N 1
ATOM 1586 C CA . SER A 1 198 ? -7.999 -14.060 -4.378 1.00 60.84 198 SER A CA 1
ATOM 1587 C C . SER A 1 198 ? -9.450 -14.203 -4.850 1.00 60.84 198 SER A C 1
ATOM 1589 O O . SER A 1 198 ? -10.340 -14.339 -4.015 1.00 60.84 198 SER A O 1
ATOM 1591 N N . LYS A 1 199 ? -9.698 -14.163 -6.167 1.00 58.94 199 LYS A N 1
ATOM 1592 C CA . LYS A 1 199 ? -11.029 -14.342 -6.770 1.00 58.94 199 LYS A CA 1
ATOM 1593 C C . LYS A 1 199 ? -11.292 -15.774 -7.261 1.00 58.94 199 LYS A C 1
ATOM 1595 O O . LYS A 1 199 ? -12.449 -16.083 -7.539 1.00 58.94 199 LYS A O 1
ATOM 1600 N N . ASN A 1 200 ? -10.246 -16.595 -7.401 1.00 46.00 200 ASN A N 1
ATOM 1601 C CA . ASN A 1 200 ? -10.314 -18.009 -7.798 1.00 46.00 200 ASN A CA 1
ATOM 1602 C C . ASN A 1 200 ? -10.374 -18.920 -6.572 1.00 46.00 200 ASN A C 1
ATOM 1604 O O . ASN A 1 200 ? -11.042 -19.970 -6.677 1.00 46.00 200 ASN A O 1
#

Secondary structure (DSSP, 8-state):
---TTSSSSSTTS---TT--HHHHHHHHHHHHHHHHHHHHHHHHHHHHHHH-------------TTS----EEE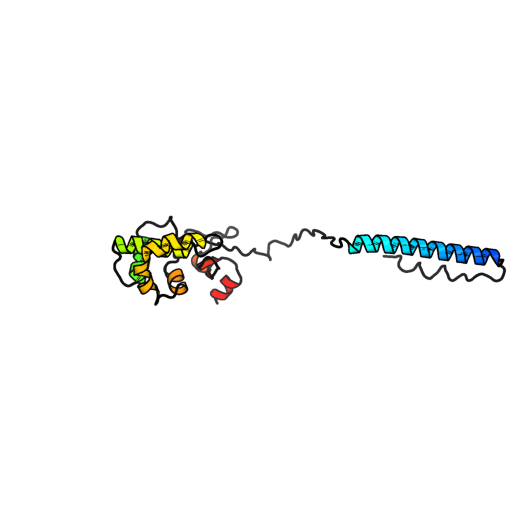-------TTS-TTHHHHHHHHHHTSPPPHHHHHHHHHHHHHHHT-STTGGGGSHHHHGGGHHHHHHHTT--HHHHHHHSSPPHHHH-S-EEETTEEE-HHHH-EEEEETTEEEEEES-HHHHHTT-